Protein AF-A0A355SEQ0-F1 (afdb_monomer_lite)

Structure (mmCIF, N/CA/C/O backbone):
data_AF-A0A355SEQ0-F1
#
_entry.id   AF-A0A355SEQ0-F1
#
loop_
_atom_site.group_PDB
_atom_site.id
_atom_site.type_symbol
_atom_site.label_atom_id
_atom_site.label_alt_id
_atom_site.label_comp_id
_atom_site.label_asym_id
_atom_site.label_entity_id
_atom_site.label_seq_id
_atom_site.pdbx_PDB_ins_code
_atom_site.Cartn_x
_atom_site.Cartn_y
_atom_site.Cartn_z
_atom_site.occupancy
_atom_site.B_iso_or_equiv
_atom_site.auth_seq_id
_atom_site.auth_comp_id
_atom_site.auth_asym_id
_atom_site.auth_atom_id
_atom_site.pdbx_PDB_model_num
ATOM 1 N N . MET A 1 1 ? 11.484 -23.575 -20.834 1.00 76.25 1 MET A N 1
ATOM 2 C CA . MET A 1 1 ? 10.975 -22.195 -20.948 1.00 76.25 1 MET A CA 1
ATOM 3 C C . MET A 1 1 ? 9.501 -22.154 -20.564 1.00 76.25 1 MET A C 1
ATOM 5 O O . MET A 1 1 ? 9.140 -21.434 -19.645 1.00 76.25 1 MET A O 1
ATOM 9 N N . ASP A 1 2 ? 8.694 -23.022 -21.165 1.00 88.75 2 ASP A N 1
ATOM 10 C CA . ASP A 1 2 ? 7.225 -23.033 -21.063 1.00 88.75 2 ASP A CA 1
ATOM 11 C C . ASP A 1 2 ? 6.700 -23.119 -19.624 1.00 88.75 2 ASP A C 1
ATOM 13 O O . ASP A 1 2 ? 5.889 -22.298 -19.210 1.00 88.75 2 ASP A O 1
ATOM 17 N N . LYS A 1 3 ? 7.273 -24.003 -18.796 1.00 95.38 3 LYS A N 1
ATOM 18 C CA . LYS A 1 3 ? 6.911 -24.101 -17.368 1.00 95.38 3 LYS A CA 1
ATOM 19 C C . LYS A 1 3 ? 7.099 -22.791 -16.594 1.00 95.38 3 LYS A C 1
ATOM 21 O O . LYS A 1 3 ? 6.353 -22.512 -15.664 1.00 95.38 3 LYS A O 1
ATOM 26 N N . PHE A 1 4 ? 8.106 -21.987 -16.937 1.00 97.00 4 PHE A N 1
ATOM 27 C CA . PHE A 1 4 ? 8.328 -20.705 -16.264 1.00 97.00 4 PHE A CA 1
ATOM 28 C C . PHE A 1 4 ? 7.287 -19.669 -16.700 1.00 97.00 4 PHE A C 1
ATOM 30 O O . PHE A 1 4 ? 6.755 -18.938 -15.871 1.00 97.00 4 PHE A O 1
ATOM 37 N N . VAL A 1 5 ? 6.940 -19.659 -17.986 1.00 97.62 5 VAL A N 1
ATOM 38 C CA . VAL A 1 5 ? 5.894 -18.797 -18.551 1.00 97.62 5 VAL A CA 1
ATOM 39 C C . VAL A 1 5 ? 4.518 -19.120 -17.952 1.00 97.62 5 VAL A C 1
ATOM 41 O O . VAL A 1 5 ? 3.752 -18.212 -17.624 1.00 97.62 5 VAL A O 1
ATOM 44 N N . GLU A 1 6 ? 4.212 -20.397 -17.720 1.00 97.81 6 GLU A N 1
ATOM 45 C CA . GLU A 1 6 ? 3.008 -20.812 -16.987 1.00 97.81 6 GLU A CA 1
ATOM 46 C C . GLU A 1 6 ? 2.971 -20.219 -15.571 1.00 97.81 6 GLU A C 1
ATOM 48 O O . GLU A 1 6 ? 1.945 -19.675 -15.150 1.00 97.81 6 GLU A O 1
ATOM 53 N N . LEU A 1 7 ? 4.099 -20.256 -14.850 1.00 98.00 7 LEU A N 1
ATOM 54 C CA . LEU A 1 7 ? 4.218 -19.653 -13.519 1.00 98.00 7 LEU A CA 1
ATOM 55 C C . LEU A 1 7 ? 4.051 -18.129 -13.556 1.00 98.00 7 LEU A C 1
ATOM 57 O O . LEU A 1 7 ? 3.374 -17.585 -12.685 1.00 98.00 7 LEU A O 1
ATOM 61 N N . MET A 1 8 ? 4.607 -17.445 -14.564 1.00 97.88 8 MET A N 1
ATOM 62 C CA . MET A 1 8 ? 4.428 -15.998 -14.747 1.00 97.88 8 MET A CA 1
ATOM 63 C C . MET A 1 8 ? 2.947 -15.636 -14.888 1.00 97.88 8 MET A C 1
ATOM 65 O O . MET A 1 8 ? 2.444 -14.790 -14.150 1.00 97.88 8 MET A O 1
ATOM 69 N N . ASN A 1 9 ? 2.228 -16.313 -15.788 1.00 98.25 9 ASN A N 1
ATOM 70 C CA . ASN A 1 9 ? 0.805 -16.059 -16.015 1.00 98.25 9 ASN A CA 1
ATOM 71 C C . ASN A 1 9 ? -0.051 -16.413 -14.795 1.00 98.25 9 ASN A C 1
ATOM 73 O O . ASN A 1 9 ? -0.988 -15.687 -14.462 1.00 98.25 9 ASN A O 1
ATOM 77 N N . LYS A 1 10 ? 0.268 -17.513 -14.100 1.00 98.19 10 LYS A N 1
ATOM 78 C CA . LYS A 1 10 ? -0.406 -17.875 -12.849 1.00 98.19 10 LYS A CA 1
ATOM 79 C C . LYS A 1 10 ? -0.225 -16.777 -11.802 1.00 98.19 10 LYS A C 1
ATOM 81 O O . LYS A 1 10 ? -1.207 -16.324 -11.220 1.00 98.19 10 LYS A O 1
ATOM 86 N N . ARG A 1 11 ? 1.011 -16.312 -11.602 1.00 97.75 11 ARG A N 1
ATOM 87 C CA . ARG A 1 11 ? 1.318 -15.292 -10.598 1.00 97.75 11 ARG A CA 1
ATOM 88 C C . ARG A 1 11 ? 0.710 -13.931 -10.937 1.00 97.75 11 ARG A C 1
ATOM 90 O O . ARG A 1 11 ? 0.243 -13.243 -10.036 1.00 97.75 11 ARG A O 1
ATOM 97 N N . ALA A 1 12 ? 0.660 -13.565 -12.217 1.00 97.88 12 ALA A N 1
ATOM 98 C CA . ALA A 1 12 ? -0.033 -12.363 -12.674 1.00 97.88 12 ALA A CA 1
ATOM 99 C C . ALA A 1 12 ? -1.526 -12.403 -12.307 1.00 97.88 12 ALA A C 1
ATOM 101 O O . ALA A 1 12 ? -2.032 -11.469 -11.687 1.00 97.88 12 ALA A O 1
ATOM 102 N N . LYS A 1 13 ? -2.207 -13.527 -12.572 1.00 97.75 13 LYS A N 1
ATOM 103 C CA . LYS A 1 13 ? -3.615 -13.719 -12.189 1.00 97.75 13 LYS A CA 1
ATOM 104 C C . LYS A 1 13 ? -3.828 -13.644 -10.678 1.00 97.75 13 LYS A C 1
ATOM 106 O O . LYS A 1 13 ? -4.769 -12.992 -10.240 1.00 97.75 13 LYS A O 1
ATOM 111 N N . GLU A 1 14 ? -2.948 -14.255 -9.883 1.00 98.00 14 GLU A N 1
ATOM 112 C CA . GLU A 1 14 ? -2.989 -14.156 -8.413 1.00 98.00 14 GLU A CA 1
ATOM 113 C C . GLU A 1 14 ? -2.848 -12.708 -7.913 1.00 98.00 14 GLU A C 1
ATOM 115 O O . GLU A 1 14 ? -3.453 -12.348 -6.907 1.00 98.00 14 GLU A O 1
ATOM 120 N N . ALA A 1 15 ? -2.086 -11.869 -8.622 1.00 97.06 15 ALA A N 1
ATOM 121 C CA . ALA A 1 15 ? -1.951 -10.441 -8.328 1.00 97.06 15 ALA A CA 1
ATOM 122 C C . ALA A 1 15 ? -3.127 -9.585 -8.853 1.00 97.06 15 ALA A C 1
ATOM 124 O O . ALA A 1 15 ? -3.159 -8.378 -8.610 1.00 97.06 15 ALA A O 1
ATOM 125 N N . GLY A 1 16 ? -4.087 -10.188 -9.567 1.00 97.75 16 GLY A N 1
ATOM 126 C CA . GLY A 1 16 ? -5.235 -9.516 -10.187 1.00 97.75 16 GLY A CA 1
ATOM 127 C C . GLY A 1 16 ? -4.991 -9.002 -11.612 1.00 97.75 16 GLY A C 1
ATOM 128 O O . GLY A 1 16 ? -5.907 -8.449 -12.217 1.00 97.75 16 GLY A O 1
ATOM 129 N N . ALA A 1 17 ? -3.793 -9.207 -12.167 1.00 97.88 17 ALA A N 1
ATOM 130 C CA . ALA A 1 17 ? -3.432 -8.816 -13.528 1.00 97.88 17 ALA A CA 1
ATOM 131 C C . ALA A 1 17 ? -4.024 -9.799 -14.552 1.00 97.88 17 ALA A C 1
ATOM 133 O O . ALA A 1 17 ? -3.374 -10.753 -14.984 1.00 97.88 17 ALA A O 1
ATOM 134 N N . THR A 1 18 ? -5.302 -9.609 -14.876 1.00 97.31 18 THR A N 1
ATOM 135 C CA . THR A 1 18 ? -6.101 -10.532 -15.703 1.00 97.31 18 THR A CA 1
ATOM 136 C C . THR A 1 18 ? -6.223 -10.109 -17.167 1.00 97.31 18 THR A C 1
ATOM 138 O O . THR A 1 18 ? -6.635 -10.921 -17.992 1.00 97.31 18 THR A O 1
ATOM 141 N N . GLY A 1 19 ? -5.831 -8.877 -17.502 1.00 97.75 19 GLY A N 1
ATOM 142 C CA . GLY A 1 19 ? -5.797 -8.339 -18.864 1.00 97.75 19 GLY A CA 1
ATOM 143 C C . GLY A 1 19 ? -4.448 -8.510 -19.568 1.00 97.75 19 GLY A C 1
ATOM 144 O O . GLY A 1 19 ? -4.243 -7.920 -20.624 1.00 97.75 19 GLY A O 1
ATOM 145 N N . SER A 1 20 ? -3.528 -9.287 -18.991 1.00 97.38 20 SER A N 1
ATOM 146 C CA . SER A 1 20 ? -2.160 -9.474 -19.483 1.00 97.38 20 SER A CA 1
ATOM 147 C C . SER A 1 20 ? -1.853 -10.944 -19.769 1.00 97.38 20 SER A C 1
ATOM 149 O O . SER A 1 20 ? -2.356 -11.839 -19.086 1.00 97.38 20 SER A O 1
ATOM 151 N N . HIS A 1 21 ? -0.984 -11.191 -20.747 1.00 97.94 21 HIS A N 1
ATOM 152 C CA . HIS A 1 21 ? -0.479 -12.514 -21.089 1.00 97.94 21 HIS A CA 1
ATOM 153 C C . HIS A 1 21 ? 1.019 -12.458 -21.398 1.00 97.94 21 HIS A C 1
ATOM 155 O O . HIS A 1 21 ? 1.484 -11.621 -22.168 1.00 97.94 21 HIS A O 1
ATOM 161 N N . PHE A 1 22 ? 1.778 -13.365 -20.786 1.00 98.06 22 PHE A N 1
ATOM 162 C CA . PHE A 1 22 ? 3.214 -13.504 -21.004 1.00 98.06 22 PHE A CA 1
ATOM 163 C C . PHE A 1 22 ? 3.488 -14.778 -21.792 1.00 98.06 22 PHE A C 1
ATOM 165 O O . PHE A 1 22 ? 2.974 -15.836 -21.435 1.00 98.06 22 PHE A O 1
ATOM 172 N N . VAL A 1 23 ? 4.358 -14.702 -22.796 1.00 97.69 23 VAL A N 1
ATOM 173 C CA . VAL A 1 23 ? 4.812 -15.885 -23.565 1.00 97.69 23 VAL A CA 1
ATOM 174 C C . VAL A 1 23 ? 6.314 -16.135 -23.456 1.00 97.69 23 VAL A C 1
ATOM 176 O O . VAL A 1 23 ? 6.821 -17.162 -23.893 1.00 97.69 23 VAL A O 1
ATOM 179 N N . ASN A 1 24 ? 7.049 -15.200 -22.851 1.00 96.00 24 ASN A N 1
ATOM 180 C CA . ASN A 1 24 ? 8.491 -15.290 -22.657 1.00 96.00 24 ASN A CA 1
ATOM 181 C C . ASN A 1 24 ? 8.918 -14.512 -21.394 1.00 96.00 24 ASN A C 1
ATOM 183 O O . ASN A 1 24 ? 8.201 -13.604 -20.971 1.00 96.00 24 ASN A O 1
ATOM 187 N N . PRO A 1 25 ? 10.066 -14.844 -20.773 1.00 94.75 25 PRO A N 1
ATOM 188 C CA . PRO A 1 25 ? 10.499 -14.220 -19.519 1.00 94.75 25 PRO A CA 1
ATOM 189 C C . PRO A 1 25 ? 11.247 -12.892 -19.691 1.00 94.75 25 PRO A C 1
ATOM 191 O O . PRO A 1 25 ? 11.461 -12.186 -18.710 1.00 94.75 25 PRO A O 1
ATOM 194 N N . HIS A 1 26 ? 11.693 -12.566 -20.906 1.00 92.38 26 HIS A N 1
ATOM 195 C CA . HIS A 1 26 ? 12.573 -11.421 -21.173 1.00 92.38 26 HIS A CA 1
ATOM 196 C C . HIS A 1 26 ? 11.838 -10.202 -21.752 1.00 92.38 26 HIS A C 1
ATOM 198 O O . HIS A 1 26 ? 12.410 -9.116 -21.792 1.00 92.38 26 HIS A O 1
ATOM 204 N N . GLY A 1 27 ? 10.587 -10.361 -22.195 1.00 91.50 27 GLY A N 1
ATOM 205 C CA . GLY A 1 27 ? 9.764 -9.282 -22.747 1.00 91.50 27 GLY A CA 1
ATOM 206 C C . GLY A 1 27 ? 10.103 -8.900 -24.190 1.00 91.50 27 GLY A C 1
ATOM 207 O O . GLY A 1 27 ? 9.862 -7.760 -24.579 1.00 91.50 27 GLY A O 1
ATOM 208 N N . TYR A 1 28 ? 10.670 -9.819 -24.989 1.00 91.56 28 TYR A N 1
ATOM 209 C CA . TYR A 1 28 ? 10.781 -9.555 -26.434 1.00 91.56 28 TYR A CA 1
ATOM 210 C C . TYR A 1 28 ? 9.395 -9.657 -27.058 1.00 91.56 28 TYR A C 1
ATOM 212 O O . TYR A 1 28 ? 8.545 -10.412 -26.575 1.00 91.56 28 TYR A O 1
ATOM 220 N N . HIS A 1 29 ? 9.204 -8.885 -28.125 1.00 90.12 29 HIS A N 1
ATOM 221 C CA . HIS A 1 29 ? 7.930 -8.768 -28.809 1.00 90.12 29 HIS A CA 1
ATOM 222 C C . HIS A 1 29 ? 7.439 -10.120 -29.336 1.00 90.12 29 HIS A C 1
ATOM 224 O O . HIS A 1 29 ? 8.188 -10.863 -29.967 1.00 90.12 29 HIS A O 1
ATOM 230 N N . ASP A 1 30 ? 6.170 -10.386 -29.069 1.00 93.50 30 ASP A N 1
ATOM 231 C CA . ASP A 1 30 ? 5.362 -11.480 -29.588 1.00 93.50 30 ASP A CA 1
ATOM 232 C C . ASP A 1 30 ? 3.913 -10.979 -29.529 1.00 93.50 30 ASP A C 1
ATOM 234 O O . ASP A 1 30 ? 3.547 -10.294 -28.571 1.00 93.50 30 ASP A O 1
ATOM 238 N N . GLU A 1 31 ? 3.096 -11.270 -30.538 1.00 93.50 31 GLU A N 1
ATOM 239 C CA . GLU A 1 31 ? 1.711 -10.780 -30.610 1.00 93.50 31 GLU A CA 1
ATOM 240 C C . GLU A 1 31 ? 0.847 -11.279 -29.442 1.00 93.50 31 GLU A C 1
ATOM 242 O O . GLU A 1 31 ? -0.086 -10.600 -29.015 1.00 93.50 31 GLU A O 1
ATOM 247 N N . ASN A 1 32 ? 1.193 -12.436 -28.874 1.00 96.12 32 ASN A N 1
ATOM 248 C CA . ASN A 1 32 ? 0.534 -12.998 -27.701 1.00 96.12 32 ASN A CA 1
ATOM 249 C C . ASN A 1 32 ? 1.160 -12.507 -26.382 1.00 96.12 32 ASN A C 1
ATOM 251 O O . ASN A 1 32 ? 0.689 -12.875 -25.309 1.00 96.12 32 ASN A O 1
ATOM 255 N N . HIS A 1 33 ? 2.206 -11.674 -26.425 1.00 96.56 33 HIS A N 1
ATOM 256 C CA . HIS A 1 33 ? 2.802 -11.050 -25.245 1.00 96.56 33 HIS A CA 1
ATOM 257 C C . HIS A 1 33 ? 2.277 -9.626 -25.069 1.00 96.56 33 HIS A C 1
ATOM 259 O O . HIS A 1 33 ? 2.800 -8.675 -25.651 1.00 96.56 33 HIS A O 1
ATOM 265 N N . TYR A 1 34 ? 1.273 -9.457 -24.216 1.00 96.06 34 TYR A N 1
ATOM 266 C CA . TYR A 1 34 ? 0.626 -8.167 -23.998 1.00 96.06 34 TYR A CA 1
ATOM 267 C C . TYR A 1 34 ? 0.362 -7.900 -22.520 1.00 96.06 34 TYR A C 1
ATOM 269 O O . TYR A 1 34 ? 0.190 -8.811 -21.711 1.00 96.06 34 TYR A O 1
ATOM 277 N N . VAL A 1 35 ? 0.326 -6.619 -22.167 1.00 96.69 35 VAL A N 1
ATOM 278 C CA . VAL A 1 35 ? 0.073 -6.141 -20.806 1.00 96.69 35 VAL A CA 1
ATOM 279 C C . VAL A 1 35 ? -0.787 -4.885 -20.840 1.00 96.69 35 VAL A C 1
ATOM 281 O O . VAL A 1 35 ? -0.834 -4.191 -21.856 1.00 96.69 35 VAL A O 1
ATOM 284 N N . THR A 1 36 ? -1.422 -4.551 -19.718 1.00 98.00 36 THR A N 1
ATOM 285 C CA . THR A 1 36 ? -2.076 -3.248 -19.526 1.00 98.00 36 THR A CA 1
ATOM 286 C C . THR A 1 36 ? -1.318 -2.406 -18.493 1.00 98.00 36 THR A C 1
ATOM 288 O O . THR A 1 36 ? -0.679 -2.971 -17.598 1.00 98.00 36 THR A O 1
ATOM 291 N N . PRO A 1 37 ? -1.396 -1.060 -18.546 1.00 97.88 37 PRO A N 1
ATOM 292 C CA . PRO A 1 37 ? -0.791 -0.211 -17.519 1.00 97.88 37 PRO A CA 1
ATOM 293 C C . PRO A 1 37 ? -1.279 -0.544 -16.100 1.00 97.88 37 PRO A C 1
ATOM 295 O O . PRO A 1 37 ? -0.490 -0.579 -15.157 1.00 97.88 37 PRO A O 1
ATOM 298 N N . HIS A 1 38 ? -2.575 -0.837 -15.959 1.00 98.38 38 HIS A N 1
ATOM 299 C CA . HIS A 1 38 ? -3.191 -1.231 -14.694 1.00 98.38 38 HIS A CA 1
ATOM 300 C C . HIS A 1 38 ? -2.592 -2.535 -14.150 1.00 98.38 38 HIS A C 1
ATOM 302 O O . HIS A 1 38 ? -2.181 -2.602 -12.993 1.00 98.38 38 HIS A O 1
ATOM 308 N N . ASP A 1 39 ? -2.473 -3.557 -14.994 1.00 98.56 39 ASP A N 1
ATOM 309 C CA . ASP A 1 39 ? -1.922 -4.851 -14.598 1.00 98.56 39 ASP A CA 1
ATOM 310 C C . ASP A 1 39 ? -0.444 -4.762 -14.217 1.00 98.56 39 ASP A C 1
ATOM 312 O O . ASP A 1 39 ? -0.019 -5.377 -13.237 1.00 98.56 39 ASP A O 1
ATOM 316 N N . LEU A 1 40 ? 0.340 -3.950 -14.932 1.00 98.38 40 LEU A N 1
ATOM 317 C CA . LEU A 1 40 ? 1.724 -3.674 -14.550 1.00 98.38 40 LEU A CA 1
ATOM 318 C C . LEU A 1 40 ? 1.809 -2.992 -13.181 1.00 98.38 40 LEU A C 1
ATOM 320 O O . LEU A 1 40 ? 2.697 -3.332 -12.399 1.00 98.38 40 LEU A O 1
ATOM 324 N N . ALA A 1 41 ? 0.883 -2.085 -12.855 1.00 98.56 41 ALA A N 1
ATOM 325 C CA . ALA A 1 41 ? 0.823 -1.469 -11.532 1.00 98.56 41 ALA A CA 1
ATOM 326 C C . ALA A 1 41 ? 0.494 -2.503 -10.440 1.00 98.56 41 ALA A C 1
ATOM 328 O O . ALA A 1 41 ? 1.116 -2.486 -9.377 1.00 98.56 41 ALA A O 1
ATOM 329 N N . LEU A 1 42 ? -0.421 -3.444 -10.705 1.00 98.50 42 LEU A N 1
ATOM 330 C CA . LEU A 1 42 ? -0.740 -4.542 -9.785 1.00 98.50 42 LEU A CA 1
ATOM 331 C C . LEU A 1 42 ? 0.457 -5.472 -9.554 1.00 98.50 42 LEU A C 1
ATOM 333 O O . LEU A 1 42 ? 0.792 -5.774 -8.406 1.00 98.50 42 LEU A O 1
ATOM 337 N N . ILE A 1 43 ? 1.126 -5.887 -10.632 1.00 98.50 43 ILE A N 1
ATOM 338 C CA . ILE A 1 43 ? 2.320 -6.739 -10.577 1.00 98.50 43 ILE A CA 1
ATOM 339 C C . ILE A 1 43 ? 3.438 -6.031 -9.812 1.00 98.50 43 ILE A C 1
ATOM 341 O O . ILE A 1 43 ? 4.050 -6.624 -8.924 1.00 98.50 43 ILE A O 1
ATOM 345 N N . ALA A 1 44 ? 3.683 -4.755 -10.113 1.00 98.50 44 ALA A N 1
ATOM 346 C CA . ALA A 1 44 ? 4.676 -3.950 -9.419 1.00 98.50 44 ALA A CA 1
ATOM 347 C C . ALA A 1 44 ? 4.349 -3.806 -7.930 1.00 98.50 44 ALA A C 1
ATOM 349 O O . ALA A 1 44 ? 5.228 -4.002 -7.095 1.00 98.50 44 ALA A O 1
ATOM 350 N N . ARG A 1 45 ? 3.086 -3.540 -7.578 1.00 97.88 45 ARG A N 1
ATOM 351 C CA . ARG A 1 45 ? 2.637 -3.446 -6.183 1.00 97.88 45 ARG A CA 1
ATOM 352 C C . ARG A 1 45 ? 2.875 -4.747 -5.424 1.00 97.88 45 ARG A C 1
ATOM 354 O O . ARG A 1 45 ? 3.307 -4.707 -4.276 1.00 97.88 45 ARG A O 1
ATOM 361 N N . GLU A 1 46 ? 2.619 -5.891 -6.054 1.00 98.06 46 GLU A N 1
ATOM 362 C CA . GLU A 1 46 ? 2.887 -7.198 -5.452 1.00 98.06 46 GLU A CA 1
ATOM 363 C C . GLU A 1 46 ? 4.393 -7.459 -5.303 1.00 98.06 46 GLU A C 1
ATOM 365 O O . GLU A 1 46 ? 4.843 -7.867 -4.234 1.00 98.06 46 GLU A O 1
ATOM 370 N N . ALA A 1 47 ? 5.192 -7.167 -6.334 1.00 98.00 47 ALA A N 1
ATOM 371 C CA . ALA A 1 47 ? 6.645 -7.338 -6.301 1.00 98.00 47 ALA A CA 1
ATOM 372 C C . ALA A 1 47 ? 7.313 -6.443 -5.243 1.00 98.00 47 ALA A C 1
ATOM 374 O O . ALA A 1 47 ? 8.210 -6.886 -4.526 1.00 98.00 47 ALA A O 1
ATOM 375 N N . MET A 1 48 ? 6.826 -5.212 -5.075 1.00 98.12 48 MET A N 1
ATOM 376 C CA . MET A 1 48 ? 7.309 -4.263 -4.071 1.00 98.12 48 MET A CA 1
ATOM 377 C C . MET A 1 48 ? 6.969 -4.676 -2.631 1.00 98.12 48 MET A C 1
ATOM 379 O O . MET A 1 48 ? 7.434 -4.032 -1.699 1.00 98.12 48 MET A O 1
ATOM 383 N N . LYS A 1 49 ? 6.224 -5.758 -2.379 1.00 97.12 49 LYS A N 1
ATOM 384 C CA . LYS A 1 49 ? 6.134 -6.333 -1.021 1.00 97.12 49 LYS A CA 1
ATOM 385 C C . LYS A 1 49 ? 7.415 -7.065 -0.608 1.00 97.12 49 LYS A C 1
ATOM 387 O O . LYS A 1 49 ? 7.614 -7.329 0.572 1.00 97.12 49 LYS A O 1
ATOM 392 N N . ASN A 1 50 ? 8.280 -7.406 -1.563 1.00 98.12 50 ASN A N 1
ATOM 393 C CA . ASN A 1 50 ? 9.526 -8.117 -1.315 1.00 98.12 50 ASN A CA 1
ATOM 394 C C . ASN A 1 50 ? 10.695 -7.131 -1.118 1.00 98.12 50 ASN A C 1
ATOM 396 O O . ASN A 1 50 ? 11.059 -6.389 -2.031 1.00 98.12 50 ASN A O 1
ATOM 400 N N . GLU A 1 51 ? 11.316 -7.145 0.064 1.00 97.69 51 GLU A N 1
ATOM 401 C CA . GLU A 1 51 ? 12.424 -6.237 0.408 1.00 97.69 51 GLU A CA 1
ATOM 402 C C . GLU A 1 51 ? 13.664 -6.425 -0.477 1.00 97.69 51 GLU A C 1
ATOM 404 O O . GLU A 1 51 ? 14.325 -5.453 -0.847 1.00 97.69 51 GLU A O 1
ATOM 409 N N . TYR A 1 52 ? 13.967 -7.667 -0.865 1.00 98.25 52 TYR A N 1
ATOM 410 C CA . TYR A 1 52 ? 15.072 -7.946 -1.778 1.00 98.25 52 TYR A CA 1
ATOM 411 C C . TYR A 1 52 ? 14.803 -7.348 -3.161 1.00 98.25 52 TYR A C 1
ATOM 413 O O . TYR A 1 52 ? 15.682 -6.697 -3.724 1.00 98.25 52 TYR A O 1
ATOM 421 N N . PHE A 1 53 ? 13.579 -7.487 -3.680 1.00 98.44 53 PHE A N 1
ATOM 422 C CA . PHE A 1 53 ? 13.186 -6.854 -4.939 1.00 98.44 53 PHE A CA 1
ATOM 423 C C . PHE A 1 53 ? 13.343 -5.332 -4.869 1.00 98.44 53 PHE A C 1
ATOM 425 O O . PHE A 1 53 ? 13.982 -4.763 -5.753 1.00 98.44 53 PHE A O 1
ATOM 432 N N . ARG A 1 54 ? 12.861 -4.685 -3.792 1.00 98.44 54 ARG A N 1
ATOM 433 C CA . ARG A 1 54 ? 13.042 -3.237 -3.568 1.00 98.44 54 ARG A CA 1
ATOM 434 C C . ARG A 1 54 ? 14.513 -2.831 -3.653 1.00 98.44 54 ARG A C 1
ATOM 436 O O . ARG A 1 54 ? 14.846 -1.907 -4.388 1.00 98.44 54 ARG A O 1
ATOM 443 N N . LYS A 1 55 ? 15.394 -3.560 -2.959 1.00 98.06 55 LYS A N 1
ATOM 444 C CA . LYS A 1 55 ? 16.843 -3.313 -2.980 1.00 98.06 55 LYS A CA 1
ATOM 445 C C . LYS A 1 55 ? 17.428 -3.432 -4.389 1.00 98.06 55 LYS A C 1
ATOM 447 O O . LYS A 1 55 ? 18.242 -2.602 -4.790 1.00 98.06 55 LYS A O 1
ATOM 452 N N . VAL A 1 56 ? 17.042 -4.466 -5.137 1.00 97.88 56 VAL A N 1
ATOM 453 C CA . VAL A 1 56 ? 17.546 -4.697 -6.498 1.00 97.88 56 VAL A CA 1
ATOM 454 C C . VAL A 1 56 ? 17.133 -3.555 -7.424 1.00 97.88 56 VAL A C 1
ATOM 456 O O . VAL A 1 56 ? 17.987 -2.970 -8.086 1.00 97.88 56 VAL A O 1
ATOM 459 N N . VAL A 1 57 ? 15.851 -3.184 -7.445 1.00 98.06 57 VAL A N 1
ATOM 460 C CA . VAL A 1 57 ? 15.349 -2.176 -8.396 1.00 98.06 57 VAL A CA 1
ATOM 461 C C . VAL A 1 57 ? 15.793 -0.751 -8.066 1.00 98.06 57 VAL A C 1
ATOM 463 O O . VAL A 1 57 ? 15.863 0.080 -8.972 1.00 98.06 57 VAL A O 1
ATOM 466 N N . SER A 1 58 ? 16.160 -0.481 -6.809 1.00 97.31 58 SER A N 1
ATOM 467 C CA . SER A 1 58 ? 16.736 0.796 -6.374 1.00 97.31 58 SER A CA 1
ATOM 468 C C . SER A 1 58 ? 18.260 0.877 -6.540 1.00 97.31 58 SER A C 1
ATOM 470 O O . SER A 1 58 ? 18.862 1.898 -6.208 1.00 97.31 58 SER A O 1
ATOM 472 N N . THR A 1 59 ? 18.924 -0.189 -6.996 1.00 97.00 59 THR A N 1
ATOM 473 C CA . THR A 1 59 ? 20.383 -0.198 -7.169 1.00 97.00 59 THR A CA 1
ATOM 474 C C . THR A 1 59 ? 20.763 0.565 -8.440 1.00 97.00 59 THR A C 1
ATOM 476 O O . THR A 1 59 ? 20.390 0.163 -9.540 1.00 97.00 59 THR A O 1
ATOM 479 N N . CYS A 1 60 ? 21.514 1.666 -8.306 1.00 95.88 60 CYS A N 1
ATOM 480 C CA . CYS A 1 60 ? 21.910 2.515 -9.441 1.00 95.88 60 CYS A CA 1
ATOM 481 C C . CYS A 1 60 ? 23.004 1.887 -10.319 1.00 95.88 60 CYS A C 1
ATOM 483 O O . CYS A 1 60 ? 23.031 2.114 -11.527 1.00 95.88 60 CYS A O 1
ATOM 485 N N . LYS A 1 61 ? 23.929 1.135 -9.712 1.00 94.56 61 LYS A N 1
ATOM 486 C CA . LYS A 1 61 ? 25.043 0.478 -10.403 1.00 94.56 61 LYS A CA 1
ATOM 487 C C . LYS A 1 61 ? 25.449 -0.815 -9.706 1.00 94.56 61 LYS A C 1
ATOM 489 O O . LYS A 1 61 ? 25.350 -0.902 -8.483 1.00 94.56 61 LYS A O 1
ATOM 494 N N . TYR A 1 62 ? 25.942 -1.779 -10.473 1.00 93.88 62 TYR A N 1
ATOM 495 C CA . TYR A 1 62 ? 26.462 -3.043 -9.967 1.00 93.88 62 TYR A CA 1
ATOM 496 C C . TYR A 1 62 ? 27.782 -3.378 -10.659 1.00 93.88 62 TYR A C 1
ATOM 498 O O . TYR A 1 62 ? 27.830 -3.497 -11.882 1.00 93.88 62 TYR A O 1
ATOM 506 N N . ASN A 1 63 ? 28.846 -3.505 -9.870 1.00 92.81 63 ASN A N 1
ATOM 507 C CA . ASN A 1 63 ? 30.178 -3.828 -10.365 1.00 92.81 63 ASN A CA 1
ATOM 508 C C . ASN A 1 63 ? 30.409 -5.332 -10.220 1.00 92.81 63 ASN A C 1
ATOM 510 O O . ASN A 1 63 ? 30.195 -5.890 -9.143 1.00 92.81 63 ASN A O 1
ATOM 514 N N . VAL A 1 64 ? 30.859 -5.961 -11.296 1.00 88.56 64 VAL A N 1
ATOM 515 C CA . VAL A 1 64 ? 31.324 -7.343 -11.337 1.00 88.56 64 VAL A CA 1
ATOM 516 C C . VAL A 1 64 ? 32.812 -7.287 -11.623 1.00 88.56 64 VAL A C 1
ATOM 518 O O . VAL A 1 64 ? 33.218 -6.800 -12.673 1.00 88.56 64 VAL A O 1
ATOM 521 N N . GLU A 1 65 ? 33.617 -7.744 -10.675 1.00 88.12 65 GLU A N 1
ATOM 522 C CA . GLU A 1 65 ? 35.065 -7.824 -10.846 1.00 88.12 65 GLU A CA 1
ATOM 523 C C . GLU A 1 65 ? 35.441 -9.185 -11.426 1.00 88.12 65 GLU A C 1
ATOM 525 O O . GLU A 1 65 ? 34.878 -10.218 -11.048 1.00 88.12 65 GLU A O 1
ATOM 530 N N . GLY A 1 66 ? 36.403 -9.180 -12.342 1.00 83.81 66 GLY A N 1
ATOM 531 C CA . GLY A 1 66 ? 36.990 -10.404 -12.873 1.00 83.81 66 GLY A CA 1
ATOM 532 C C . GLY A 1 66 ? 36.062 -11.280 -13.732 1.00 83.81 66 GLY A C 1
ATOM 533 O O . GLY A 1 66 ? 36.231 -12.502 -13.776 1.00 83.81 66 GLY A O 1
ATOM 534 N N . GLU A 1 67 ? 35.093 -10.690 -14.437 1.00 82.75 67 GLU A N 1
ATOM 535 C CA . GLU A 1 67 ? 34.220 -11.416 -15.361 1.00 82.75 67 GLU A CA 1
ATOM 536 C C . GLU A 1 67 ? 35.027 -11.967 -16.545 1.00 82.75 67 GLU A C 1
ATOM 538 O O . GLU A 1 67 ? 35.698 -11.237 -17.278 1.00 82.75 67 GLU A O 1
ATOM 543 N N . ASN A 1 68 ? 34.971 -13.283 -16.745 1.00 85.38 68 ASN A N 1
ATOM 544 C CA . ASN A 1 68 ? 35.651 -13.931 -17.857 1.00 85.38 68 ASN A CA 1
ATOM 545 C C . ASN A 1 68 ? 34.884 -13.689 -19.158 1.00 85.38 68 ASN A C 1
ATOM 547 O O . ASN A 1 68 ? 33.797 -14.226 -19.362 1.00 85.38 68 ASN A O 1
ATOM 551 N N . VAL A 1 69 ? 35.490 -12.950 -20.082 1.00 79.00 69 VAL A N 1
ATOM 552 C CA . VAL A 1 69 ? 35.030 -12.883 -21.468 1.00 79.00 69 VAL A CA 1
ATOM 553 C C . VAL A 1 69 ? 35.414 -14.191 -22.143 1.00 79.00 69 VAL A C 1
ATOM 555 O O . VAL A 1 69 ? 36.598 -14.474 -22.336 1.00 79.00 69 VAL A O 1
ATOM 558 N N . VAL A 1 70 ? 34.408 -14.995 -22.473 1.00 82.19 70 VAL A N 1
ATOM 559 C CA . VAL A 1 70 ? 34.577 -16.290 -23.133 1.00 82.19 70 VAL A CA 1
ATOM 560 C C . VAL A 1 70 ? 34.239 -16.151 -24.613 1.00 82.19 70 VAL A C 1
ATOM 562 O O . VAL A 1 70 ? 33.151 -15.697 -24.955 1.00 82.19 70 VAL A O 1
ATOM 565 N N . ASP A 1 71 ? 35.155 -16.585 -25.476 1.00 80.38 71 ASP A N 1
ATOM 566 C CA . ASP A 1 71 ? 34.915 -16.753 -26.912 1.00 80.38 71 ASP A CA 1
ATOM 567 C C . ASP A 1 71 ? 35.270 -18.189 -27.307 1.00 80.38 71 ASP A C 1
ATOM 569 O O . ASP A 1 71 ? 36.292 -18.724 -26.868 1.00 80.38 71 ASP A O 1
ATOM 573 N N . ASN A 1 72 ? 34.386 -18.841 -28.066 1.00 81.12 72 ASN A N 1
ATOM 574 C CA . ASN A 1 72 ? 34.480 -20.258 -28.443 1.00 81.12 72 ASN A CA 1
ATOM 575 C C . ASN A 1 72 ? 34.800 -21.214 -27.271 1.00 81.12 72 ASN A C 1
ATOM 577 O O . ASN A 1 72 ? 35.524 -22.197 -27.427 1.00 81.12 72 ASN A O 1
ATOM 581 N N . GLY A 1 73 ? 34.271 -20.930 -26.076 1.00 82.25 73 GLY A N 1
ATOM 582 C CA . GLY A 1 73 ? 34.467 -21.762 -24.883 1.00 82.25 73 GLY A CA 1
ATOM 583 C C . GLY A 1 73 ? 35.816 -21.585 -24.172 1.00 82.25 73 GLY A C 1
ATOM 584 O O . GLY A 1 73 ? 36.068 -22.287 -23.195 1.00 82.25 73 GLY A O 1
ATOM 585 N N . GLN A 1 74 ? 36.666 -20.651 -24.609 1.00 78.94 74 GLN A N 1
ATOM 586 C CA . GLN A 1 74 ? 37.920 -20.307 -23.932 1.00 78.94 74 GLN A CA 1
ATOM 587 C C . GLN A 1 74 ? 37.841 -18.922 -23.288 1.00 78.94 74 GLN A C 1
ATOM 589 O O . GLN A 1 74 ? 37.362 -17.967 -23.902 1.00 78.94 74 GLN A O 1
ATOM 594 N N . VAL A 1 75 ? 38.335 -18.811 -22.050 1.00 81.56 75 VAL A N 1
ATOM 595 C CA . VAL A 1 75 ? 38.483 -17.524 -21.358 1.00 81.56 75 VAL A CA 1
ATOM 596 C C . VAL A 1 75 ? 39.558 -16.714 -22.075 1.00 81.56 75 VAL A C 1
ATOM 598 O O . VAL A 1 75 ? 40.730 -17.075 -22.049 1.00 81.56 75 VAL A O 1
ATOM 601 N N . GLN A 1 76 ? 39.150 -15.618 -22.706 1.00 83.56 76 GLN A N 1
ATOM 602 C CA . GLN A 1 76 ? 40.040 -14.729 -23.450 1.00 83.56 76 GLN A CA 1
ATOM 603 C C . GLN A 1 76 ? 40.686 -13.692 -22.532 1.00 83.56 76 GLN A C 1
ATOM 605 O O . GLN A 1 76 ? 41.867 -13.380 -22.653 1.00 83.56 76 GLN A O 1
ATOM 610 N N . LYS A 1 77 ? 39.895 -13.132 -21.613 1.00 84.19 77 LYS A N 1
ATOM 611 C CA . LYS A 1 77 ? 40.337 -12.128 -20.643 1.00 84.19 77 LYS A CA 1
ATOM 612 C C . LYS A 1 77 ? 39.367 -12.047 -19.475 1.00 84.19 77 LYS A C 1
ATOM 614 O O . LYS A 1 77 ? 38.177 -12.289 -19.647 1.00 84.19 77 LYS A O 1
ATOM 619 N N . SER A 1 78 ? 39.885 -11.650 -18.323 1.00 83.88 78 SER A N 1
ATOM 620 C CA . SER A 1 78 ? 39.087 -11.261 -17.165 1.00 83.88 78 SER A CA 1
ATOM 621 C C . SER A 1 78 ? 38.942 -9.738 -17.182 1.00 83.88 78 SER A C 1
ATOM 623 O O . SER A 1 78 ? 39.941 -9.034 -17.348 1.00 83.88 78 SER A O 1
ATOM 625 N N . VAL A 1 79 ? 37.712 -9.229 -17.127 1.00 85.06 79 VAL A N 1
ATOM 626 C CA . VAL A 1 79 ? 37.414 -7.790 -17.152 1.00 85.06 79 VAL A CA 1
ATOM 627 C C . VAL A 1 79 ? 36.479 -7.417 -16.018 1.00 85.06 79 VAL A C 1
ATOM 629 O O . VAL A 1 79 ? 35.580 -8.174 -15.665 1.00 85.06 79 VAL A O 1
ATOM 632 N N . ASP A 1 80 ? 36.654 -6.210 -15.499 1.00 88.19 80 ASP A N 1
ATOM 633 C CA . ASP A 1 80 ? 35.667 -5.622 -14.607 1.00 88.19 80 ASP A CA 1
ATOM 634 C C . ASP A 1 80 ? 34.526 -5.042 -15.448 1.00 88.19 80 ASP A C 1
ATOM 636 O O . ASP A 1 80 ? 34.750 -4.282 -16.397 1.00 88.19 80 ASP A O 1
ATOM 640 N N . HIS A 1 81 ? 33.293 -5.400 -15.106 1.00 87.81 81 HIS A N 1
ATOM 641 C CA . HIS A 1 81 ? 32.088 -4.927 -15.769 1.00 87.81 81 HIS A CA 1
ATOM 642 C C . HIS A 1 81 ? 31.234 -4.115 -14.798 1.00 87.81 81 HIS A C 1
ATOM 644 O O . HIS A 1 81 ? 30.961 -4.535 -13.677 1.00 87.81 81 HIS A O 1
ATOM 650 N N . THR A 1 82 ? 30.770 -2.941 -15.225 1.00 91.44 82 THR A N 1
ATOM 651 C CA . THR A 1 82 ? 29.835 -2.120 -14.444 1.00 91.44 82 THR A CA 1
ATOM 652 C C . THR A 1 82 ? 28.493 -2.044 -15.153 1.00 91.44 82 THR A C 1
ATOM 654 O O . THR A 1 82 ? 28.370 -1.421 -16.205 1.00 91.44 82 THR A O 1
ATOM 657 N N . TRP A 1 83 ? 27.469 -2.628 -14.539 1.00 9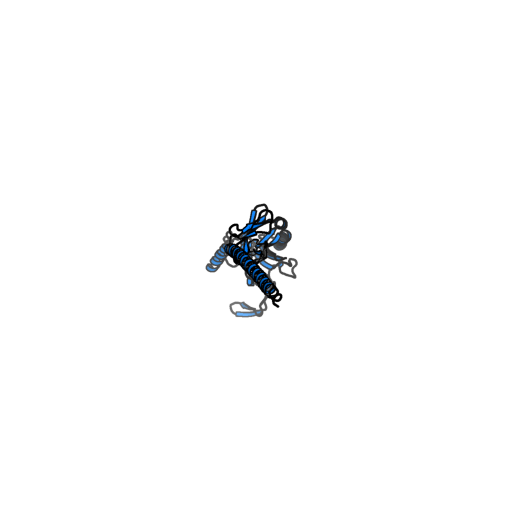1.94 83 TRP A N 1
ATOM 658 C CA . TRP A 1 83 ? 26.084 -2.508 -14.972 1.00 91.94 83 TRP A CA 1
ATOM 659 C C . TRP A 1 83 ? 25.484 -1.228 -14.406 1.00 91.94 83 TRP A C 1
ATOM 661 O O . TRP A 1 83 ? 25.493 -1.019 -13.192 1.00 91.94 83 TRP A O 1
ATOM 671 N N . ILE A 1 84 ? 24.938 -0.380 -15.273 1.00 93.94 84 ILE A N 1
ATOM 672 C CA . ILE A 1 84 ? 24.249 0.853 -14.882 1.00 93.94 84 ILE A CA 1
ATOM 673 C C . ILE A 1 84 ? 22.747 0.636 -15.032 1.00 93.94 84 ILE A C 1
ATOM 675 O O . ILE A 1 84 ? 22.272 0.129 -16.051 1.00 93.94 84 ILE A O 1
ATOM 679 N N . ASN A 1 85 ? 21.988 1.022 -14.012 1.00 96.50 85 ASN A N 1
ATOM 680 C CA . ASN A 1 85 ? 20.539 0.967 -14.071 1.00 96.50 85 ASN A CA 1
ATOM 681 C C . ASN A 1 85 ? 20.023 2.000 -15.080 1.00 96.50 85 ASN A C 1
ATOM 683 O O . ASN A 1 85 ? 20.333 3.183 -14.990 1.00 96.50 85 ASN A O 1
ATOM 687 N N . SER A 1 86 ? 19.211 1.549 -16.033 1.00 96.44 86 SER A N 1
ATOM 688 C CA . SER A 1 86 ? 18.643 2.408 -17.080 1.00 96.44 86 SER A CA 1
ATOM 689 C C . SER A 1 86 ? 17.498 3.303 -16.596 1.00 96.44 86 SER A C 1
ATOM 691 O O . SER A 1 86 ? 16.999 4.131 -17.359 1.00 96.44 86 SER A O 1
ATOM 693 N N . ASN A 1 87 ? 17.036 3.129 -15.355 1.00 97.88 87 ASN A N 1
ATOM 694 C CA . ASN A 1 87 ? 16.052 4.010 -14.750 1.00 97.88 87 ASN A CA 1
ATOM 695 C C . ASN A 1 87 ? 16.694 5.332 -14.310 1.00 97.88 87 ASN A C 1
ATOM 697 O O . ASN A 1 87 ? 17.257 5.433 -13.222 1.00 97.88 87 ASN A O 1
ATOM 701 N N . GLU A 1 88 ? 16.557 6.367 -15.135 1.00 97.69 88 GLU A N 1
ATOM 702 C CA . 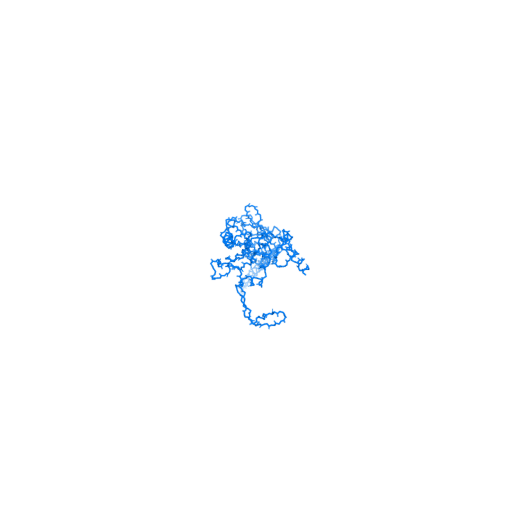GLU A 1 88 ? 17.161 7.674 -14.857 1.00 97.69 88 GLU A CA 1
ATOM 703 C C . GLU A 1 88 ? 16.553 8.383 -13.639 1.00 97.69 88 GLU A C 1
ATOM 705 O O . GLU A 1 88 ? 17.202 9.245 -13.052 1.00 97.69 88 GLU A O 1
ATOM 710 N N . LEU A 1 89 ? 15.344 8.004 -13.203 1.00 98.56 89 LEU A N 1
ATOM 711 C CA . LEU A 1 89 ? 14.718 8.624 -12.031 1.00 98.56 89 LEU A CA 1
ATOM 712 C C . LEU A 1 89 ? 15.498 8.348 -10.737 1.00 98.56 89 LEU A C 1
ATOM 714 O O . LEU A 1 89 ? 15.476 9.180 -9.838 1.00 98.56 89 LEU A O 1
ATOM 718 N N . ILE A 1 90 ? 16.212 7.219 -10.639 1.00 98.12 90 ILE A N 1
ATOM 719 C CA . ILE A 1 90 ? 17.014 6.873 -9.448 1.00 98.12 90 ILE A CA 1
ATOM 720 C C . ILE A 1 90 ? 18.485 7.298 -9.571 1.00 98.12 90 ILE A C 1
ATOM 722 O O . ILE A 1 90 ? 19.268 7.134 -8.634 1.00 98.12 90 ILE A O 1
ATOM 726 N N . ASN A 1 91 ? 18.897 7.811 -10.730 1.00 96.06 91 ASN A N 1
ATOM 727 C CA . ASN A 1 91 ? 20.277 8.197 -10.988 1.00 96.06 91 ASN A CA 1
ATOM 728 C C . ASN A 1 91 ? 20.561 9.582 -10.394 1.00 96.06 91 ASN A C 1
ATOM 730 O O . ASN A 1 91 ? 20.277 10.588 -11.030 1.00 96.06 91 ASN A O 1
ATOM 734 N N . LYS A 1 92 ? 21.168 9.646 -9.201 1.00 94.25 92 LYS A N 1
ATOM 735 C CA . LYS A 1 92 ? 21.434 10.903 -8.462 1.00 94.25 92 LYS A CA 1
ATOM 736 C C . LYS A 1 92 ? 22.243 11.956 -9.225 1.00 94.25 92 LYS A C 1
ATOM 738 O O . LYS A 1 92 ? 22.190 13.130 -8.875 1.00 94.25 92 LYS A O 1
ATOM 743 N N . SER A 1 93 ? 23.015 11.546 -10.228 1.00 94.31 93 SER A N 1
ATOM 744 C CA . SER A 1 93 ? 23.811 12.449 -11.069 1.00 94.31 93 SER A CA 1
ATOM 745 C C . SER A 1 93 ? 23.135 12.766 -12.408 1.00 94.31 93 SER A C 1
ATOM 747 O O . SER A 1 93 ? 23.674 13.538 -13.198 1.00 94.31 93 SER A O 1
ATOM 749 N N . GLY A 1 94 ? 21.983 12.154 -12.688 1.00 94.25 94 GLY A N 1
ATOM 750 C CA . GLY A 1 94 ? 21.239 12.309 -13.929 1.00 94.25 94 GLY A CA 1
ATOM 751 C C . GLY A 1 94 ? 20.314 13.524 -13.911 1.00 94.25 94 GLY A C 1
ATOM 752 O O . GLY A 1 94 ? 19.742 13.887 -12.887 1.00 94.25 94 GLY A O 1
ATOM 753 N N . LYS A 1 95 ? 20.100 14.123 -15.087 1.00 95.94 95 LYS A N 1
ATOM 754 C CA . LYS A 1 95 ? 19.168 15.252 -15.282 1.00 95.94 95 LYS A CA 1
ATOM 755 C C . LYS A 1 95 ? 17.713 14.922 -14.918 1.00 95.94 95 LYS A C 1
ATOM 757 O O . LYS A 1 95 ? 16.914 15.818 -14.668 1.00 95.94 95 LYS A O 1
ATOM 762 N N . ASP A 1 96 ? 17.364 13.638 -14.954 1.00 97.69 96 ASP A N 1
ATOM 763 C CA . ASP A 1 96 ? 16.009 13.150 -14.723 1.00 97.69 96 ASP A CA 1
ATOM 764 C C . ASP A 1 96 ? 15.778 12.641 -13.305 1.00 97.69 96 ASP A C 1
ATOM 766 O O . ASP A 1 96 ? 14.641 12.269 -13.004 1.00 97.69 96 ASP A O 1
ATOM 770 N N . TYR A 1 97 ? 16.807 12.705 -12.451 1.00 98.19 97 TYR A N 1
ATOM 771 C CA . TYR A 1 97 ? 16.745 12.304 -11.055 1.00 98.19 97 TYR A CA 1
ATOM 772 C C . TYR A 1 97 ? 15.494 12.838 -10.363 1.00 98.19 97 TYR A C 1
ATOM 774 O O . TYR A 1 97 ? 15.113 14.003 -10.515 1.00 98.19 97 TYR A O 1
ATOM 782 N N . TYR A 1 98 ? 14.874 11.971 -9.577 1.00 98.50 98 TYR A N 1
ATOM 783 C CA . TYR A 1 98 ? 13.749 12.303 -8.733 1.00 98.50 98 TYR A CA 1
ATOM 784 C C . TYR A 1 98 ? 14.032 11.779 -7.332 1.00 98.50 98 TYR A C 1
ATOM 786 O O . TYR A 1 98 ? 14.174 10.576 -7.134 1.00 98.50 98 TYR A O 1
ATOM 794 N N . GLU A 1 99 ? 14.130 12.684 -6.359 1.00 97.94 99 GLU A N 1
ATOM 795 C CA . GLU A 1 99 ? 14.619 12.357 -5.014 1.00 97.94 99 GLU A CA 1
ATOM 796 C C . GLU A 1 99 ? 13.788 11.296 -4.285 1.00 97.94 99 GLU A C 1
ATOM 798 O O . GLU A 1 99 ? 14.326 10.550 -3.469 1.00 97.94 99 GLU A O 1
ATOM 803 N N . TYR A 1 100 ? 12.501 11.196 -4.623 1.00 98.38 100 TYR A N 1
ATOM 804 C CA . TYR A 1 100 ? 11.578 10.229 -4.037 1.00 98.38 100 TYR A CA 1
ATOM 805 C C . TYR A 1 100 ? 11.544 8.896 -4.794 1.00 98.38 100 TYR A C 1
ATOM 807 O O . TYR A 1 100 ? 10.916 7.955 -4.312 1.00 98.38 100 TYR A O 1
ATOM 815 N N . ALA A 1 101 ? 12.175 8.783 -5.970 1.00 98.50 101 ALA A N 1
ATOM 816 C CA . ALA A 1 101 ? 12.131 7.566 -6.778 1.00 98.50 101 ALA A CA 1
ATOM 817 C C . ALA A 1 101 ? 12.851 6.391 -6.103 1.00 98.50 101 ALA A C 1
ATOM 819 O O . ALA A 1 101 ? 13.966 6.510 -5.601 1.00 98.50 101 ALA A O 1
ATOM 820 N N . THR A 1 102 ? 12.231 5.216 -6.175 1.00 98.44 102 THR A N 1
ATOM 821 C CA . THR A 1 102 ? 12.726 3.969 -5.572 1.00 98.44 102 THR A CA 1
ATOM 822 C C . THR A 1 102 ? 12.849 2.812 -6.569 1.00 98.44 102 THR A C 1
ATOM 824 O O . THR A 1 102 ? 13.276 1.727 -6.188 1.00 98.44 102 THR A O 1
ATOM 827 N N . GLY A 1 103 ? 12.497 3.014 -7.843 1.00 97.62 103 GLY A N 1
ATOM 828 C CA . GLY A 1 103 ? 12.431 1.953 -8.853 1.00 97.62 103 GLY A CA 1
ATOM 829 C C . GLY A 1 103 ? 11.569 2.350 -10.061 1.00 97.62 103 GLY A C 1
ATOM 830 O O . GLY A 1 103 ? 11.287 3.531 -10.259 1.00 97.62 103 GLY A O 1
ATOM 831 N N . ILE A 1 104 ? 11.136 1.432 -10.934 1.00 98.19 104 ILE A N 1
ATOM 832 C CA . ILE A 1 104 ? 11.308 -0.030 -10.891 1.00 98.19 104 ILE A CA 1
ATOM 833 C C . ILE A 1 104 ? 11.980 -0.531 -12.172 1.00 98.19 104 ILE A C 1
ATOM 835 O O . ILE A 1 104 ? 13.075 -1.085 -12.115 1.00 98.19 104 ILE A O 1
ATOM 839 N N . LYS A 1 105 ? 11.341 -0.365 -13.337 1.00 98.00 105 LYS A N 1
ATOM 840 C CA . LYS A 1 105 ? 11.811 -0.995 -14.577 1.00 98.00 105 LYS A CA 1
ATOM 841 C C . LYS A 1 105 ? 11.462 -0.182 -15.816 1.00 98.00 105 LYS A C 1
ATOM 843 O O . LYS A 1 105 ? 10.346 0.296 -15.977 1.00 98.00 105 LYS A O 1
ATOM 848 N N . THR A 1 106 ? 12.431 -0.087 -16.715 1.00 97.81 106 THR A N 1
ATOM 849 C CA . THR A 1 106 ? 12.316 0.493 -18.059 1.00 97.81 106 THR A CA 1
ATOM 850 C C . THR A 1 106 ? 11.948 -0.561 -19.100 1.00 97.81 106 THR A C 1
ATOM 852 O O . THR A 1 106 ? 12.241 -1.744 -18.919 1.00 97.81 106 THR A O 1
ATOM 855 N N . GLY A 1 107 ? 11.361 -0.158 -20.221 1.00 96.06 107 GLY A N 1
ATOM 856 C CA . GLY A 1 107 ? 11.086 -1.050 -21.346 1.00 96.06 107 GLY A CA 1
ATOM 857 C C . GLY A 1 107 ? 11.163 -0.316 -22.676 1.00 96.06 107 GLY A C 1
ATOM 858 O O . GLY A 1 107 ? 10.822 0.862 -22.751 1.00 96.06 107 GLY A O 1
ATOM 859 N N . TYR A 1 108 ? 11.626 -1.015 -23.710 1.00 96.00 108 TYR A N 1
ATOM 860 C CA . TYR A 1 108 ? 11.627 -0.520 -25.080 1.00 96.00 108 TYR A CA 1
ATOM 861 C C . TYR A 1 108 ? 11.602 -1.680 -26.067 1.00 96.00 108 TYR A C 1
ATOM 863 O O . TYR A 1 108 ? 12.430 -2.587 -25.991 1.00 96.00 108 TYR A O 1
ATOM 871 N N . THR A 1 109 ? 10.693 -1.601 -27.028 1.00 92.06 109 THR A N 1
ATOM 872 C CA . THR A 1 109 ? 10.786 -2.289 -28.317 1.00 92.06 109 THR A CA 1
ATOM 873 C C . THR A 1 109 ? 10.253 -1.333 -29.378 1.00 92.06 109 THR A C 1
ATOM 875 O O . THR A 1 109 ? 9.517 -0.404 -29.042 1.00 92.06 109 THR A O 1
ATOM 878 N N . THR A 1 110 ? 10.591 -1.545 -30.653 1.00 92.81 110 THR A N 1
ATOM 879 C CA . THR A 1 110 ? 10.054 -0.700 -31.732 1.00 92.81 110 THR A CA 1
ATOM 880 C C . THR A 1 110 ? 8.516 -0.625 -31.707 1.00 92.81 110 THR A C 1
ATOM 882 O O . THR A 1 110 ? 8.010 0.486 -31.823 1.00 92.81 110 THR A O 1
ATOM 885 N N . PRO A 1 111 ? 7.765 -1.727 -31.475 1.00 91.62 111 PRO A N 1
ATOM 886 C CA . PRO A 1 111 ? 6.302 -1.659 -31.376 1.00 91.62 111 PRO A CA 1
ATOM 887 C C . PRO A 1 111 ? 5.755 -1.085 -30.059 1.00 91.62 111 PRO A C 1
ATOM 889 O O . PRO A 1 111 ? 4.642 -0.577 -30.052 1.00 91.62 111 PRO A O 1
ATOM 892 N N . ALA A 1 112 ? 6.482 -1.192 -28.940 1.00 91.56 112 ALA A N 1
ATOM 893 C CA . ALA A 1 112 ? 5.971 -0.784 -27.622 1.00 91.56 112 ALA A CA 1
ATOM 894 C C . ALA A 1 112 ? 6.254 0.684 -27.257 1.00 91.56 112 ALA A C 1
ATOM 896 O O . ALA A 1 112 ? 5.760 1.164 -26.235 1.00 91.56 112 ALA A O 1
ATOM 897 N N . GLY A 1 113 ? 7.108 1.368 -28.025 1.00 95.69 113 GLY A N 1
ATOM 898 C CA . GLY A 1 113 ? 7.616 2.686 -27.656 1.00 95.69 113 GLY A CA 1
ATOM 899 C C . GLY A 1 113 ? 8.450 2.643 -26.370 1.00 95.69 113 GLY A C 1
ATOM 900 O O . GLY A 1 113 ? 8.972 1.595 -25.973 1.00 95.69 113 GLY A O 1
ATOM 901 N N . GLN A 1 114 ? 8.635 3.798 -25.725 1.00 97.69 114 GLN A N 1
ATOM 902 C CA . GLN A 1 114 ? 9.396 3.888 -24.478 1.00 97.69 114 GLN A CA 1
ATOM 903 C C . GLN A 1 114 ? 8.464 3.766 -23.272 1.00 97.69 114 GLN A C 1
ATOM 905 O O . GLN A 1 114 ? 7.588 4.605 -23.061 1.00 97.69 114 GLN A O 1
ATOM 910 N N . CYS A 1 115 ? 8.707 2.753 -22.446 1.00 98.31 115 CYS A N 1
ATOM 911 C CA . CYS A 1 115 ? 7.897 2.433 -21.278 1.00 98.31 115 CYS A CA 1
ATOM 912 C C . CYS A 1 115 ? 8.707 2.556 -19.985 1.00 98.31 115 CYS A C 1
ATOM 914 O O . CYS A 1 115 ? 9.923 2.327 -19.952 1.00 98.31 115 CYS A O 1
ATOM 916 N N . VAL A 1 116 ? 8.020 2.858 -18.890 1.00 98.62 116 VAL A N 1
ATOM 917 C CA . VAL A 1 116 ? 8.571 2.784 -17.539 1.00 98.62 116 VAL A CA 1
ATOM 918 C C . VAL A 1 116 ? 7.474 2.450 -16.532 1.00 98.62 116 VAL A C 1
ATOM 920 O O . VAL A 1 116 ? 6.380 3.008 -16.558 1.00 98.62 116 VAL A O 1
ATOM 923 N N . VAL A 1 117 ? 7.804 1.551 -15.612 1.00 98.81 117 VAL A N 1
ATOM 924 C CA . VAL A 1 117 ? 7.117 1.399 -14.332 1.00 98.81 117 VAL A CA 1
ATOM 925 C C . VAL A 1 117 ? 8.010 2.034 -13.274 1.00 98.81 117 VAL A C 1
ATOM 927 O O . VAL A 1 117 ? 9.132 1.576 -13.035 1.00 98.81 117 VAL A O 1
ATOM 930 N N . SER A 1 118 ? 7.537 3.116 -12.673 1.00 98.75 118 SER A N 1
ATOM 931 C CA . SER A 1 118 ? 8.250 3.894 -11.664 1.00 98.75 118 SER A CA 1
ATOM 932 C C . SER A 1 118 ? 7.619 3.677 -10.296 1.00 98.75 118 SER A C 1
ATOM 934 O O . SER A 1 118 ? 6.401 3.563 -10.195 1.00 98.75 118 SER A O 1
ATOM 936 N N . SER A 1 119 ? 8.431 3.673 -9.243 1.00 98.75 119 SER A N 1
ATOM 937 C CA . SER A 1 119 ? 7.946 3.767 -7.864 1.00 98.75 119 SER A CA 1
ATOM 938 C C . SER A 1 119 ? 8.592 4.945 -7.158 1.00 98.75 119 SER A C 1
ATOM 940 O O . SER A 1 119 ? 9.735 5.293 -7.464 1.00 98.75 119 SER A O 1
ATOM 942 N N . ALA A 1 120 ? 7.876 5.539 -6.210 1.00 98.50 120 ALA A N 1
ATOM 943 C CA . ALA A 1 120 ? 8.412 6.564 -5.327 1.00 98.50 120 ALA A CA 1
ATOM 944 C C . ALA A 1 120 ? 7.815 6.462 -3.924 1.00 98.50 120 ALA A C 1
ATOM 946 O O . ALA A 1 120 ? 6.704 5.962 -3.761 1.00 98.50 120 ALA A O 1
ATOM 947 N N . SER A 1 121 ? 8.560 6.941 -2.931 1.00 97.38 121 SER A N 1
ATOM 948 C CA . SER A 1 121 ? 8.141 6.979 -1.530 1.00 97.38 121 SER A CA 1
ATOM 949 C C . SER A 1 121 ? 8.340 8.380 -0.967 1.00 97.38 121 SER A C 1
ATOM 951 O O . SER A 1 121 ? 9.439 8.933 -1.059 1.00 97.38 121 SER A O 1
ATOM 953 N N . LYS A 1 122 ? 7.279 8.962 -0.408 1.00 95.38 122 LYS A N 1
ATOM 954 C CA . LYS A 1 122 ? 7.289 10.302 0.190 1.00 95.38 122 LYS A CA 1
ATOM 955 C C . LYS A 1 122 ? 6.241 10.373 1.297 1.00 95.38 122 LYS A C 1
ATOM 957 O O . LYS A 1 122 ? 5.126 9.896 1.113 1.00 95.38 122 LYS A O 1
ATOM 962 N N . ASP A 1 123 ? 6.611 10.936 2.446 1.00 90.25 123 ASP A N 1
ATOM 963 C CA . ASP A 1 123 ? 5.717 11.172 3.593 1.00 90.25 123 ASP A CA 1
ATOM 964 C C . ASP A 1 123 ? 4.926 9.927 4.052 1.00 90.25 123 ASP A C 1
ATOM 966 O O . ASP A 1 123 ? 3.757 9.998 4.422 1.00 90.25 123 ASP A O 1
ATOM 970 N N . GLY A 1 124 ? 5.564 8.750 4.011 1.00 87.50 124 GLY A N 1
ATOM 971 C CA . GLY A 1 124 ? 4.941 7.478 4.401 1.00 87.50 124 GLY A CA 1
ATOM 972 C C . GLY A 1 124 ? 3.956 6.901 3.377 1.00 87.50 124 GLY A C 1
ATOM 973 O O . GLY A 1 124 ? 3.322 5.886 3.662 1.00 87.50 124 GLY A O 1
ATOM 974 N N . MET A 1 125 ? 3.839 7.508 2.192 1.00 92.50 125 MET A N 1
ATOM 975 C CA . MET A 1 125 ? 3.044 7.013 1.073 1.00 92.50 125 MET A CA 1
ATOM 976 C C . MET A 1 125 ? 3.955 6.469 -0.034 1.00 92.50 125 MET A C 1
ATOM 978 O O . MET A 1 125 ? 4.867 7.150 -0.505 1.00 92.50 125 MET A O 1
ATOM 982 N N . ASP A 1 126 ? 3.684 5.238 -0.467 1.00 95.56 126 ASP A N 1
ATOM 983 C CA . ASP A 1 126 ? 4.337 4.601 -1.612 1.00 95.56 126 ASP A CA 1
ATOM 984 C C . ASP A 1 126 ? 3.419 4.695 -2.838 1.00 95.56 126 ASP A C 1
ATOM 986 O O . ASP A 1 126 ? 2.270 4.253 -2.794 1.00 95.56 126 ASP A O 1
ATOM 990 N N . LEU A 1 127 ? 3.935 5.218 -3.952 1.00 97.62 127 LEU A N 1
ATOM 991 C CA . LEU A 1 127 ? 3.211 5.323 -5.219 1.00 97.62 127 LEU A CA 1
ATOM 992 C C . LEU A 1 127 ? 3.915 4.563 -6.341 1.00 97.62 127 LEU A C 1
ATOM 994 O O . LEU A 1 127 ? 5.142 4.454 -6.377 1.00 97.62 127 LEU A O 1
ATOM 998 N N . ILE A 1 128 ? 3.113 4.071 -7.286 1.00 98.62 128 ILE A N 1
ATOM 999 C CA . ILE A 1 128 ? 3.562 3.456 -8.537 1.00 98.62 128 ILE A CA 1
ATOM 1000 C C . ILE A 1 128 ? 2.933 4.226 -9.698 1.00 98.62 128 ILE A C 1
ATOM 1002 O O . ILE A 1 128 ? 1.727 4.458 -9.707 1.00 98.62 128 ILE A O 1
ATOM 1006 N N . ALA A 1 129 ? 3.747 4.583 -10.688 1.00 98.62 129 ALA A N 1
ATOM 1007 C CA . ALA A 1 129 ? 3.306 5.177 -11.944 1.00 98.62 129 ALA A CA 1
ATOM 1008 C C . ALA A 1 129 ? 3.714 4.274 -13.111 1.00 98.62 129 ALA A C 1
ATOM 1010 O O . ALA A 1 129 ? 4.832 3.758 -13.144 1.00 98.62 129 ALA A O 1
ATOM 1011 N N . VAL A 1 130 ? 2.811 4.094 -14.073 1.00 98.75 130 VAL A N 1
ATOM 1012 C CA . VAL A 1 130 ? 3.069 3.313 -15.286 1.00 98.75 130 VAL A CA 1
ATOM 1013 C C . VAL A 1 130 ? 2.862 4.210 -16.493 1.00 98.75 130 VAL A C 1
ATOM 1015 O O . VAL A 1 130 ? 1.771 4.734 -16.700 1.00 98.75 130 VAL A O 1
ATOM 1018 N N . VAL A 1 131 ? 3.917 4.371 -17.286 1.00 98.62 131 VAL A N 1
ATOM 1019 C CA . VAL A 1 131 ? 3.903 5.115 -18.546 1.00 98.62 131 VAL A CA 1
ATOM 1020 C C . VAL A 1 131 ? 4.306 4.156 -19.658 1.00 98.62 131 VAL A C 1
ATOM 1022 O O . VAL A 1 131 ? 5.328 3.474 -19.558 1.00 98.62 131 VAL A O 1
ATOM 1025 N N . MET A 1 132 ? 3.496 4.085 -20.709 1.00 97.94 132 MET A N 1
ATOM 1026 C CA . MET A 1 132 ? 3.710 3.222 -21.873 1.00 97.94 132 MET A CA 1
ATOM 1027 C C . MET A 1 132 ? 3.629 4.052 -23.153 1.00 97.94 132 MET A C 1
ATOM 1029 O O . MET A 1 132 ? 3.015 5.116 -23.132 1.00 97.94 132 MET A O 1
ATOM 1033 N N . ASP A 1 133 ? 4.258 3.571 -24.228 1.00 97.25 133 ASP A N 1
ATOM 1034 C CA . ASP A 1 133 ? 4.266 4.217 -25.549 1.00 97.25 133 ASP A CA 1
ATOM 1035 C C . ASP A 1 133 ? 4.584 5.725 -25.508 1.00 97.25 133 ASP A C 1
ATOM 1037 O O . ASP A 1 133 ? 3.897 6.573 -26.075 1.00 97.25 133 ASP A O 1
ATOM 1041 N N . SER A 1 134 ? 5.628 6.085 -24.758 1.00 97.50 134 SER A N 1
ATOM 1042 C CA . SER A 1 134 ? 6.091 7.468 -24.658 1.00 97.50 134 SER A CA 1
ATOM 1043 C C . SER A 1 134 ? 7.346 7.698 -25.504 1.00 97.50 134 SER A C 1
ATOM 1045 O O . SER A 1 134 ? 7.943 6.784 -26.081 1.00 97.50 134 SER A O 1
ATOM 1047 N N . SER A 1 135 ? 7.790 8.952 -25.553 1.00 97.25 135 SER A N 1
ATOM 1048 C CA . SER A 1 135 ? 9.116 9.300 -26.061 1.00 97.25 135 SER A CA 1
ATOM 1049 C C . SER A 1 135 ? 10.199 9.004 -25.016 1.00 97.25 135 SER A C 1
ATOM 1051 O O . SER A 1 135 ? 9.926 8.869 -23.820 1.00 97.25 135 SER A O 1
ATOM 1053 N N . SER A 1 136 ? 11.466 8.959 -25.445 1.00 95.56 136 SER A N 1
ATOM 1054 C CA . SER A 1 136 ? 12.589 8.654 -24.542 1.00 95.56 136 SER A CA 1
ATOM 1055 C C . SER A 1 136 ? 12.700 9.624 -23.367 1.00 95.56 136 SER A C 1
ATOM 1057 O O . SER A 1 136 ? 13.091 9.203 -22.282 1.00 95.56 136 SER A O 1
ATOM 1059 N N . GLN A 1 137 ? 12.386 10.905 -23.580 1.00 96.19 137 GLN A N 1
ATOM 1060 C CA . GLN A 1 137 ? 12.393 11.911 -22.518 1.00 96.19 137 GLN A CA 1
ATOM 1061 C C . GLN A 1 137 ? 11.023 12.035 -21.837 1.00 96.19 137 GLN A C 1
ATOM 1063 O O . GLN A 1 137 ? 10.957 12.274 -20.631 1.00 96.19 137 GLN A O 1
ATOM 1068 N N . GLY A 1 138 ? 9.938 11.854 -22.598 1.00 97.81 138 GLY A N 1
ATOM 1069 C CA . GLY A 1 138 ? 8.563 11.957 -22.111 1.00 97.81 138 GLY A CA 1
ATOM 1070 C C . GLY A 1 138 ? 8.282 11.001 -20.961 1.00 97.81 138 GLY A C 1
ATOM 1071 O O . GLY A 1 138 ? 7.774 11.442 -19.935 1.00 97.81 138 GLY A O 1
ATOM 1072 N N . ARG A 1 139 ? 8.743 9.744 -21.056 1.00 98.06 139 ARG A N 1
ATOM 1073 C CA . ARG A 1 139 ? 8.510 8.734 -20.009 1.00 98.06 139 ARG A CA 1
ATOM 1074 C C . ARG A 1 139 ? 8.956 9.194 -18.616 1.00 98.06 139 ARG A C 1
ATOM 1076 O O . ARG A 1 139 ? 8.305 8.885 -17.627 1.00 98.06 139 ARG A O 1
ATOM 1083 N N . TRP A 1 140 ? 10.047 9.960 -18.531 1.00 98.44 140 TRP A N 1
ATOM 1084 C CA . TRP A 1 140 ? 10.573 10.462 -17.262 1.00 98.44 140 TRP A CA 1
ATOM 1085 C C . TRP A 1 140 ? 9.782 11.657 -16.747 1.00 98.44 140 TRP A C 1
ATOM 1087 O O . TRP A 1 140 ? 9.480 11.736 -15.557 1.00 98.44 140 TRP A O 1
ATOM 1097 N N . ALA A 1 141 ? 9.446 12.589 -17.641 1.00 98.38 141 ALA A N 1
ATOM 1098 C CA . ALA A 1 141 ? 8.652 13.759 -17.296 1.00 98.38 141 ALA A CA 1
ATOM 1099 C C . ALA A 1 141 ? 7.244 13.354 -16.834 1.00 98.38 141 ALA A C 1
ATOM 1101 O O . ALA A 1 141 ? 6.781 13.835 -15.802 1.00 98.38 141 ALA A O 1
ATOM 1102 N N . ASP A 1 142 ? 6.599 12.434 -17.549 1.00 98.50 142 ASP A N 1
ATOM 1103 C CA . ASP A 1 142 ? 5.245 11.973 -17.247 1.00 98.50 142 ASP A CA 1
ATOM 1104 C C . ASP A 1 142 ? 5.199 11.128 -15.974 1.00 98.50 142 ASP A C 1
ATOM 1106 O O . ASP A 1 142 ? 4.328 11.360 -15.137 1.00 98.50 142 ASP A O 1
ATOM 1110 N N . SER A 1 143 ? 6.180 10.242 -15.745 1.00 98.62 143 SER A N 1
ATOM 1111 C CA . SER A 1 143 ? 6.292 9.530 -14.464 1.00 98.62 143 SER A CA 1
ATOM 1112 C C . SER A 1 143 ? 6.401 10.495 -13.286 1.00 98.62 143 SER A C 1
ATOM 1114 O O . SER A 1 143 ? 5.669 10.342 -12.311 1.00 98.62 143 SER A O 1
ATOM 1116 N N . LYS A 1 144 ? 7.264 11.520 -13.374 1.00 98.62 144 LYS A N 1
ATOM 1117 C CA . LYS A 1 144 ? 7.385 12.535 -12.313 1.00 98.62 144 LYS A CA 1
ATOM 1118 C C . LYS A 1 144 ? 6.068 13.277 -12.093 1.00 98.62 144 LYS A C 1
ATOM 1120 O O . LYS A 1 144 ? 5.653 13.425 -10.951 1.00 98.62 144 LYS A O 1
ATOM 1125 N N . ARG A 1 145 ? 5.379 13.692 -13.164 1.00 98.56 145 ARG A N 1
ATOM 1126 C CA . ARG A 1 145 ? 4.077 14.376 -13.061 1.00 98.56 145 ARG A CA 1
ATOM 1127 C C . ARG A 1 145 ? 3.011 13.509 -12.396 1.00 98.56 145 ARG A C 1
ATOM 1129 O O . ARG A 1 145 ? 2.282 14.019 -11.555 1.00 98.56 145 ARG A O 1
ATOM 1136 N N . LEU A 1 146 ? 2.917 12.226 -12.750 1.00 98.44 146 LEU A N 1
ATOM 1137 C CA . LEU A 1 146 ? 1.943 11.304 -12.155 1.00 98.44 146 LEU A CA 1
ATOM 1138 C C . LEU A 1 146 ? 2.222 11.053 -10.669 1.00 98.44 146 LEU A C 1
ATOM 1140 O O . LEU A 1 146 ? 1.294 11.060 -9.862 1.00 98.44 146 LEU A O 1
ATOM 1144 N N . LEU A 1 147 ? 3.492 10.864 -10.304 1.00 98.56 147 LEU A N 1
ATOM 1145 C CA . LEU A 1 147 ? 3.897 10.679 -8.910 1.00 98.56 147 LEU A CA 1
ATOM 1146 C C . LEU A 1 147 ? 3.619 11.943 -8.087 1.00 98.56 147 LEU A C 1
ATOM 1148 O O . LEU A 1 147 ? 2.996 11.860 -7.032 1.00 98.56 147 LEU A O 1
ATOM 1152 N N . GLU A 1 148 ? 3.994 13.117 -8.600 1.00 98.19 148 GLU A N 1
ATOM 1153 C CA . GLU A 1 148 ? 3.700 14.403 -7.961 1.00 98.19 148 GLU A CA 1
ATOM 1154 C C . GLU A 1 148 ? 2.197 14.662 -7.838 1.00 98.19 148 GLU A C 1
ATOM 1156 O O . GLU A 1 148 ? 1.747 15.088 -6.780 1.00 98.19 148 GLU A O 1
ATOM 1161 N N . TYR A 1 149 ? 1.399 14.346 -8.863 1.00 97.31 149 TYR A N 1
ATOM 1162 C CA . TYR A 1 149 ? -0.062 14.423 -8.781 1.00 97.31 149 TYR A CA 1
ATOM 1163 C C . TYR A 1 149 ? -0.602 13.588 -7.612 1.00 97.31 149 TYR A C 1
ATOM 1165 O O . TYR A 1 149 ? -1.425 14.073 -6.834 1.00 97.31 149 TYR A O 1
ATOM 1173 N N . GLY A 1 150 ? -0.102 12.359 -7.451 1.00 96.50 150 GLY A N 1
ATOM 1174 C CA . GLY A 1 150 ? -0.460 11.497 -6.330 1.00 96.50 150 GLY A CA 1
ATOM 1175 C C . GLY A 1 150 ? -0.065 12.099 -4.978 1.00 96.50 150 GLY A C 1
ATOM 1176 O O . GLY A 1 150 ? -0.914 12.246 -4.107 1.00 96.50 150 GLY A O 1
ATOM 1177 N N . PHE A 1 151 ? 1.190 12.523 -4.807 1.00 96.38 151 PHE A N 1
ATOM 1178 C CA . PHE A 1 151 ? 1.666 13.107 -3.542 1.00 96.38 151 PHE A CA 1
ATOM 1179 C C . PHE A 1 151 ? 1.006 14.451 -3.188 1.00 96.38 151 PHE A C 1
ATOM 1181 O O . PHE A 1 151 ? 0.845 14.798 -2.014 1.00 96.38 151 PHE A O 1
ATOM 1188 N N . GLN A 1 152 ? 0.619 15.238 -4.191 1.00 95.56 152 GLN A N 1
ATOM 1189 C CA . GLN A 1 152 ? -0.031 16.528 -3.979 1.00 95.56 152 GLN A CA 1
ATOM 1190 C C . GLN A 1 152 ? -1.517 16.367 -3.664 1.00 95.56 152 GLN A C 1
ATOM 1192 O O . GLN A 1 152 ? -2.007 17.055 -2.767 1.00 95.56 152 GLN A O 1
ATOM 1197 N N . GLY A 1 153 ? -2.213 15.461 -4.357 1.00 94.94 153 GLY A N 1
ATOM 1198 C CA . GLY A 1 153 ? -3.660 15.283 -4.237 1.00 94.94 153 GLY A CA 1
ATOM 1199 C C . GLY A 1 153 ? -4.109 14.305 -3.152 1.00 94.94 153 GLY A C 1
ATOM 1200 O O . GLY A 1 153 ? -5.242 14.420 -2.686 1.00 94.94 153 GLY A O 1
ATOM 1201 N N . PHE A 1 154 ? -3.248 13.371 -2.745 1.00 95.12 154 PHE A N 1
ATOM 1202 C CA . PHE A 1 154 ? -3.603 12.280 -1.839 1.00 95.12 154 PHE A CA 1
ATOM 1203 C C . PHE A 1 154 ? -2.731 12.265 -0.589 1.00 95.12 154 PHE A C 1
ATOM 1205 O O . PHE A 1 154 ? -1.624 12.805 -0.569 1.00 95.12 154 PHE A O 1
ATOM 1212 N N . GLU A 1 155 ? -3.245 11.632 0.456 1.00 92.44 155 GLU A N 1
ATOM 1213 C CA . GLU A 1 155 ? -2.519 11.384 1.693 1.00 92.44 155 GLU A CA 1
ATOM 1214 C C . GLU A 1 155 ? -2.881 10.028 2.298 1.00 92.44 155 GLU A C 1
ATOM 1216 O O . GLU A 1 155 ? -3.923 9.441 1.998 1.00 92.44 155 GLU A O 1
ATOM 1221 N N . SER A 1 156 ? -1.998 9.544 3.170 1.00 91.25 156 SER A N 1
ATOM 1222 C CA . SER A 1 156 ? -2.257 8.378 4.006 1.00 91.25 156 SER A CA 1
ATOM 1223 C C . SER A 1 156 ? -3.110 8.800 5.200 1.00 91.25 156 SER A C 1
ATOM 1225 O O . SER A 1 156 ? -2.608 9.354 6.180 1.00 91.25 156 SER A O 1
ATOM 1227 N N . TYR A 1 157 ? -4.417 8.562 5.109 1.00 91.94 157 TYR A N 1
ATOM 1228 C CA . TYR A 1 157 ? -5.350 8.809 6.196 1.00 91.94 157 TYR A CA 1
ATOM 1229 C C . TYR A 1 157 ? -5.194 7.732 7.263 1.00 91.94 157 TYR A C 1
ATOM 1231 O O . TYR A 1 157 ? -5.453 6.552 7.025 1.00 91.94 157 TYR A O 1
ATOM 1239 N N . LYS A 1 158 ? -4.809 8.146 8.469 1.00 92.69 158 LYS A N 1
ATOM 1240 C CA . LYS A 1 158 ? -4.717 7.269 9.634 1.00 92.69 158 LYS A CA 1
ATOM 1241 C C . LYS A 1 158 ? -5.993 7.378 10.467 1.00 92.69 158 LYS A C 1
ATOM 1243 O O . LYS A 1 158 ? -6.171 8.320 11.236 1.00 92.69 158 LYS A O 1
ATOM 1248 N N . GLY A 1 159 ? -6.891 6.413 10.288 1.00 93.38 159 GLY A N 1
ATOM 1249 C CA . GLY A 1 159 ? -8.203 6.399 10.927 1.00 93.38 159 GLY A CA 1
ATOM 1250 C C . GLY A 1 159 ? -8.182 5.919 12.375 1.00 93.38 159 GLY A C 1
ATOM 1251 O O . GLY A 1 159 ? -8.824 6.553 13.214 1.00 93.38 159 GLY A O 1
ATOM 1252 N N . ALA A 1 160 ? -7.453 4.835 12.655 1.00 95.25 160 ALA A N 1
ATOM 1253 C CA . ALA A 1 160 ? -7.301 4.263 13.994 1.00 95.25 160 ALA A CA 1
ATOM 1254 C C . ALA A 1 160 ? -6.020 3.423 14.109 1.00 95.25 160 ALA A C 1
ATOM 1256 O O . ALA A 1 160 ? -5.638 2.742 13.151 1.00 95.25 160 ALA A O 1
ATOM 1257 N N . ASP A 1 161 ? -5.414 3.410 15.295 1.00 97.06 161 ASP A N 1
ATOM 1258 C CA . ASP A 1 161 ? -4.422 2.406 15.684 1.00 97.06 161 ASP A CA 1
ATOM 1259 C C . ASP A 1 161 ? -5.074 1.282 16.491 1.00 97.06 161 ASP A C 1
ATOM 1261 O O . ASP A 1 161 ? -5.944 1.501 17.331 1.00 97.06 161 ASP A O 1
ATOM 1265 N N . LYS A 1 162 ? -4.619 0.050 16.285 1.00 97.12 162 LYS A N 1
ATOM 1266 C CA . LYS A 1 162 ? -5.013 -1.084 17.113 1.00 97.12 162 LYS A CA 1
ATOM 1267 C C . LYS A 1 162 ? -4.648 -0.796 18.570 1.00 97.12 162 LYS A C 1
ATOM 1269 O O . LYS A 1 162 ? -3.545 -0.344 18.865 1.00 97.12 162 LYS A O 1
ATOM 1274 N N . ASP A 1 163 ? -5.572 -1.119 19.466 1.00 97.19 163 ASP A N 1
ATOM 1275 C CA . ASP A 1 163 ? -5.468 -0.918 20.911 1.00 97.19 163 ASP A CA 1
ATOM 1276 C C . ASP A 1 163 ? -5.458 0.571 21.351 1.00 97.19 163 ASP A C 1
ATOM 1278 O O . ASP A 1 163 ? -5.330 0.859 22.546 1.00 97.19 163 ASP A O 1
ATOM 1282 N N . GLU A 1 164 ? -5.673 1.519 20.426 1.00 97.44 164 GLU A N 1
ATOM 1283 C CA . GLU A 1 164 ? -5.929 2.935 20.726 1.00 97.44 164 GLU A CA 1
ATOM 1284 C C . GLU A 1 164 ? -7.200 3.083 21.564 1.00 97.44 164 GLU A C 1
ATOM 1286 O O . GLU A 1 164 ? -8.220 2.461 21.268 1.00 97.44 164 GLU A O 1
ATOM 1291 N N . VAL A 1 165 ? -7.158 3.911 22.612 1.00 97.31 165 VAL A N 1
ATOM 1292 C CA . VAL A 1 165 ? -8.331 4.197 23.448 1.00 97.31 165 VAL A CA 1
ATOM 1293 C C . VAL A 1 165 ? -9.273 5.133 22.696 1.00 97.31 165 VAL A C 1
ATOM 1295 O O . VAL A 1 165 ? -8.972 6.308 22.526 1.00 97.31 165 VAL A O 1
ATOM 1298 N N . ILE A 1 166 ? -10.436 4.612 22.307 1.00 96.06 166 ILE A N 1
ATOM 1299 C CA . ILE A 1 166 ? -11.455 5.348 21.549 1.00 96.06 166 ILE A CA 1
ATOM 1300 C C . ILE A 1 166 ? -12.446 6.045 22.484 1.00 96.06 166 ILE A C 1
ATOM 1302 O O . ILE A 1 166 ? -12.905 7.152 22.214 1.00 96.06 166 ILE A O 1
ATOM 1306 N N . SER A 1 167 ? -12.799 5.407 23.602 1.00 94.44 167 SER A N 1
ATOM 1307 C CA . SER A 1 167 ? -13.731 5.982 24.574 1.00 94.44 167 SER A CA 1
ATOM 1308 C C . SER A 1 167 ? -13.538 5.378 25.961 1.00 94.44 167 SER A C 1
ATOM 1310 O O . SER A 1 167 ? -13.121 4.228 26.106 1.00 94.44 167 SER A O 1
ATOM 1312 N N . THR A 1 168 ? -13.860 6.159 26.990 1.00 95.12 168 THR A N 1
ATOM 1313 C CA . THR A 1 168 ? -13.927 5.708 28.382 1.00 95.12 168 THR A CA 1
ATOM 1314 C C . THR A 1 168 ? -15.311 6.030 28.918 1.00 95.12 168 THR A C 1
ATOM 1316 O O . THR A 1 168 ? -15.683 7.196 29.011 1.00 95.12 168 THR A O 1
ATOM 1319 N N . LEU A 1 169 ? -16.072 4.994 29.259 1.00 92.69 169 LEU A N 1
ATOM 1320 C CA . LEU A 1 169 ? -17.453 5.111 29.715 1.00 92.69 169 LEU A CA 1
ATOM 1321 C C . LEU A 1 169 ? -17.523 4.837 31.212 1.00 92.69 169 LEU A C 1
ATOM 1323 O O . LEU A 1 169 ? -17.100 3.773 31.663 1.00 92.69 169 LEU A O 1
ATOM 1327 N N . LYS A 1 170 ? -18.111 5.743 31.989 1.00 93.56 170 LYS A N 1
ATOM 1328 C CA . LYS A 1 170 ? -18.369 5.515 33.410 1.00 93.56 170 LYS A CA 1
ATOM 1329 C C . LYS A 1 170 ? -19.490 4.493 33.587 1.00 93.56 170 LYS A C 1
ATOM 1331 O O . LYS A 1 170 ? -20.564 4.622 33.002 1.00 93.56 170 LYS A O 1
ATOM 1336 N N . VAL A 1 171 ? -19.265 3.498 34.436 1.00 93.00 171 VAL A N 1
ATOM 1337 C CA . VAL A 1 171 ? -20.194 2.394 34.688 1.00 93.00 171 VAL A CA 1
ATOM 1338 C C . VAL A 1 171 ? -20.899 2.591 36.027 1.00 93.00 171 VAL A C 1
ATOM 1340 O O . VAL A 1 171 ? -20.298 2.483 37.093 1.00 93.00 171 VAL A O 1
ATOM 1343 N N . ASP A 1 172 ? -22.205 2.846 35.985 1.00 90.06 172 ASP A N 1
ATOM 1344 C CA . ASP A 1 172 ? -23.014 3.141 37.178 1.00 90.06 172 ASP A CA 1
ATOM 1345 C C . ASP A 1 172 ? -23.172 1.928 38.108 1.00 90.06 172 ASP A C 1
ATOM 1347 O O . ASP A 1 172 ? -23.115 2.054 39.325 1.00 90.06 172 ASP A O 1
ATOM 1351 N N . ASN A 1 173 ? -23.344 0.735 37.534 1.00 90.25 173 ASN A N 1
ATOM 1352 C CA . ASN A 1 173 ? -23.614 -0.509 38.256 1.00 90.25 173 ASN A CA 1
ATOM 1353 C C . ASN A 1 173 ? -22.412 -1.468 38.258 1.00 90.25 173 ASN A C 1
ATOM 1355 O O . ASN A 1 173 ? -22.584 -2.681 38.092 1.00 90.25 173 ASN A O 1
ATOM 1359 N N . HIS A 1 174 ? -21.199 -0.934 38.406 1.00 90.19 174 HIS A N 1
ATOM 1360 C CA . HIS A 1 174 ? -19.988 -1.744 38.532 1.00 90.19 174 HIS A CA 1
ATOM 1361 C C . HIS A 1 174 ? -19.899 -2.392 39.924 1.00 90.19 174 HIS A C 1
ATOM 1363 O O . HIS A 1 174 ? -20.392 -1.870 40.924 1.00 90.19 174 HIS A O 1
ATOM 1369 N N . SER A 1 175 ? -19.262 -3.557 40.007 1.00 89.94 175 SER A N 1
ATOM 1370 C CA . SER A 1 175 ? -18.887 -4.156 41.287 1.00 89.94 175 SER A CA 1
ATOM 1371 C C . SER A 1 175 ? -17.767 -3.338 41.927 1.00 89.94 175 SER A C 1
ATOM 1373 O O . SER A 1 175 ? -16.824 -2.959 41.240 1.00 89.94 175 SER A O 1
ATOM 1375 N N . SER A 1 176 ? -17.782 -3.181 43.253 1.00 87.00 176 SER A N 1
ATOM 1376 C CA . SER A 1 176 ? -16.685 -2.553 44.012 1.00 87.00 176 SER A CA 1
ATOM 1377 C C . SER A 1 176 ? -15.322 -3.240 43.836 1.00 87.00 176 SER A C 1
ATOM 1379 O O . SER A 1 176 ? -14.294 -2.666 44.174 1.00 87.00 176 SER A O 1
ATOM 1381 N N . SER A 1 177 ? -15.311 -4.474 43.320 1.00 88.88 177 SER A N 1
ATOM 1382 C CA . SER A 1 177 ? -14.104 -5.245 42.995 1.00 88.88 177 SER A CA 1
ATOM 1383 C C . SER A 1 177 ? -13.615 -5.069 41.550 1.00 88.88 177 SER A C 1
ATOM 1385 O O . SER A 1 177 ? -12.719 -5.792 41.116 1.00 88.88 177 SER A O 1
ATOM 1387 N N . SER A 1 178 ? -14.226 -4.168 40.781 1.00 89.88 178 SER A N 1
ATOM 1388 C CA . SER A 1 178 ? -13.892 -3.897 39.381 1.00 89.88 178 SER A CA 1
ATOM 1389 C C . SER A 1 178 ? -13.749 -2.396 39.122 1.00 89.88 178 SER A C 1
ATOM 1391 O O . SER A 1 178 ? -14.249 -1.607 39.923 1.00 89.88 178 SER A O 1
ATOM 1393 N N . PRO A 1 179 ? -13.101 -1.996 38.014 1.00 92.75 179 PRO A N 1
ATOM 1394 C CA . PRO A 1 179 ? -13.013 -0.595 37.623 1.00 92.75 179 PRO A CA 1
ATOM 1395 C C . PRO A 1 179 ? -14.392 0.061 37.512 1.00 92.75 179 PRO A C 1
ATOM 1397 O O . PRO A 1 179 ? -15.363 -0.566 37.088 1.00 92.75 179 PRO A O 1
ATOM 1400 N N . GLU A 1 180 ? -14.470 1.348 37.846 1.00 94.25 180 GLU A N 1
ATOM 1401 C CA . GLU A 1 180 ? -15.696 2.140 37.688 1.00 94.25 180 GLU A CA 1
ATOM 1402 C C . GLU A 1 180 ? -15.948 2.588 36.242 1.00 94.25 180 GLU A C 1
ATOM 1404 O O . GLU A 1 180 ? -16.955 3.234 35.960 1.00 94.25 180 GLU A O 1
ATOM 1409 N N . SER A 1 181 ? -15.026 2.282 35.326 1.00 94.94 181 SER A N 1
ATOM 1410 C CA . SER A 1 181 ? -15.083 2.691 33.926 1.00 94.94 181 SER A CA 1
ATOM 1411 C C . SER A 1 181 ? -14.803 1.520 32.991 1.00 94.94 181 SER A C 1
ATOM 1413 O O . SER A 1 181 ? -13.988 0.652 33.287 1.00 94.94 181 SER A O 1
ATOM 1415 N N . LEU A 1 182 ? -15.470 1.522 31.841 1.00 94.94 182 LEU A N 1
ATOM 1416 C CA . LEU A 1 182 ? -15.236 0.616 30.728 1.00 94.94 182 LEU A CA 1
ATOM 1417 C C . LEU A 1 182 ? -14.456 1.362 29.644 1.00 94.94 182 LEU A C 1
ATOM 1419 O O . LEU A 1 182 ? -14.954 2.326 29.063 1.00 94.94 182 LEU A O 1
ATOM 1423 N N . VAL A 1 183 ? -13.237 0.904 29.371 1.00 96.94 183 VAL A N 1
ATOM 1424 C CA . VAL A 1 183 ? -12.367 1.488 28.343 1.00 96.94 183 VAL A CA 1
ATOM 1425 C C . VAL A 1 183 ? -12.526 0.706 27.043 1.00 96.94 183 VAL A C 1
ATOM 1427 O O . VAL A 1 183 ? -12.227 -0.490 26.995 1.00 96.94 183 VAL A O 1
ATOM 1430 N N . ALA A 1 184 ? -12.984 1.385 25.995 1.00 96.62 184 ALA A N 1
ATOM 1431 C CA . ALA A 1 184 ? -13.116 0.847 24.650 1.00 96.62 184 ALA A CA 1
ATOM 1432 C C . ALA A 1 184 ? -11.867 1.167 23.826 1.00 96.62 184 ALA A C 1
ATOM 1434 O O . ALA A 1 184 ? -11.491 2.334 23.697 1.00 96.62 184 ALA A O 1
ATOM 1435 N N . VAL A 1 185 ? -11.249 0.134 23.257 1.00 98.19 185 VAL A N 1
ATOM 1436 C CA . VAL A 1 185 ? -10.093 0.258 22.369 1.00 98.19 185 VAL A CA 1
ATOM 1437 C C . VAL A 1 185 ? -10.402 -0.235 20.962 1.00 98.19 185 VAL A C 1
ATOM 1439 O O . VAL A 1 185 ? -11.237 -1.125 20.781 1.00 98.19 185 VAL A O 1
ATOM 1442 N N . SER A 1 186 ? -9.721 0.322 19.967 1.00 97.88 186 SER A N 1
ATOM 1443 C CA . SER A 1 186 ? -9.839 -0.127 18.581 1.00 97.88 186 SER A CA 1
ATOM 1444 C C . SER A 1 186 ? -9.315 -1.558 18.408 1.00 97.88 186 SER A C 1
ATOM 1446 O O . SER A 1 186 ? -8.258 -1.929 18.922 1.00 97.88 186 SER A O 1
ATOM 1448 N N . GLY A 1 187 ? -10.056 -2.395 17.681 1.00 97.31 187 GLY A N 1
ATOM 1449 C CA . GLY A 1 187 ? -9.716 -3.803 17.484 1.00 97.31 187 GLY A CA 1
ATOM 1450 C C . GLY A 1 187 ? -8.656 -4.075 16.413 1.00 97.31 187 GLY A C 1
ATOM 1451 O O . GLY A 1 187 ? -8.096 -5.178 16.405 1.00 97.31 187 GLY A O 1
ATOM 1452 N N . GLU A 1 188 ? -8.396 -3.117 15.520 1.00 97.00 188 GLU A N 1
ATOM 1453 C CA . GLU A 1 188 ? -7.469 -3.226 14.387 1.00 97.00 188 GLU A CA 1
ATOM 1454 C C . GLU A 1 188 ? -6.952 -1.844 13.946 1.00 97.00 188 GLU A C 1
ATOM 1456 O O . GLU A 1 188 ? -7.520 -0.816 14.304 1.00 97.00 188 GLU A O 1
ATOM 1461 N N . ASN A 1 189 ? -5.876 -1.826 13.155 1.00 96.62 189 ASN A N 1
ATOM 1462 C CA . ASN A 1 189 ? -5.421 -0.603 12.493 1.00 96.62 189 ASN A CA 1
ATOM 1463 C C . ASN A 1 189 ? -6.352 -0.279 11.319 1.00 96.62 189 ASN A C 1
ATOM 1465 O O . ASN A 1 189 ? -6.777 -1.186 10.598 1.00 96.62 189 ASN A O 1
ATOM 1469 N N . PHE A 1 190 ? -6.577 1.005 11.059 1.00 95.00 190 PHE A N 1
ATOM 1470 C CA . PHE A 1 190 ? -7.196 1.469 9.824 1.00 95.00 190 PHE A CA 1
ATOM 1471 C C . PHE A 1 190 ? -6.392 2.615 9.220 1.00 95.00 190 PHE A C 1
ATOM 1473 O O . PHE A 1 190 ? -6.277 3.696 9.799 1.00 95.00 190 PHE A O 1
ATOM 1480 N N . THR A 1 191 ? -5.865 2.354 8.028 1.00 93.31 191 THR A N 1
ATOM 1481 C CA . THR A 1 191 ? -5.214 3.335 7.166 1.00 93.31 191 THR A CA 1
ATOM 1482 C C . THR A 1 191 ? -5.824 3.224 5.778 1.00 93.31 191 THR A C 1
ATOM 1484 O O . THR A 1 191 ? -6.120 2.111 5.337 1.00 93.31 191 THR A O 1
ATOM 1487 N N . ASP A 1 192 ? -5.987 4.351 5.095 1.00 91.75 192 ASP A N 1
ATOM 1488 C CA . ASP A 1 192 ? -6.439 4.396 3.705 1.00 91.75 192 ASP A CA 1
ATOM 1489 C C . ASP A 1 192 ? -5.709 5.497 2.923 1.00 91.75 192 ASP A C 1
ATOM 1491 O O . ASP A 1 192 ? -5.135 6.403 3.527 1.00 91.75 192 ASP A O 1
ATOM 1495 N N . ILE A 1 193 ? -5.715 5.426 1.591 1.00 91.44 193 ILE A N 1
ATOM 1496 C CA . ILE A 1 193 ? -5.199 6.496 0.727 1.00 91.44 193 ILE A CA 1
ATOM 1497 C C . ILE A 1 193 ? -6.380 7.260 0.147 1.00 91.44 193 ILE A C 1
ATOM 1499 O O . ILE A 1 193 ? -7.137 6.724 -0.660 1.00 91.44 193 ILE A O 1
ATOM 1503 N N . LEU A 1 194 ? -6.515 8.524 0.532 1.00 92.69 194 LEU A N 1
ATOM 1504 C CA . LEU A 1 194 ? -7.665 9.353 0.176 1.00 92.69 194 LEU A CA 1
ATOM 1505 C C . LEU A 1 194 ? -7.211 10.667 -0.431 1.00 92.69 194 LEU A C 1
ATOM 1507 O O . LEU A 1 194 ? -6.080 11.107 -0.205 1.00 92.69 194 LEU A O 1
ATOM 1511 N N . ARG A 1 195 ? -8.098 11.316 -1.192 1.00 93.94 195 ARG A N 1
ATOM 1512 C CA . ARG A 1 195 ? -7.852 12.711 -1.554 1.00 93.94 195 ARG A CA 1
ATOM 1513 C C . ARG A 1 195 ? -7.831 13.535 -0.272 1.00 93.94 195 ARG A C 1
ATOM 1515 O O . ARG A 1 195 ? -8.658 13.319 0.613 1.00 93.94 195 ARG A O 1
ATOM 1522 N N . LYS A 1 196 ? -6.935 14.515 -0.188 1.00 91.31 196 LYS A N 1
ATOM 1523 C CA . LYS A 1 196 ? -6.810 15.372 1.009 1.00 91.31 196 LYS A CA 1
ATOM 1524 C C . LYS A 1 196 ? -8.145 16.026 1.394 1.00 91.31 196 LYS A C 1
ATOM 1526 O O . LYS A 1 196 ? -8.542 16.030 2.550 1.00 91.31 196 LYS A O 1
ATOM 1531 N N . GLU A 1 197 ? -8.905 16.475 0.398 1.00 93.19 197 GLU A N 1
ATOM 1532 C CA . GLU A 1 197 ? -10.243 17.054 0.590 1.00 93.19 197 GLU A CA 1
ATOM 1533 C C . GLU A 1 197 ? -11.319 16.052 1.054 1.00 93.19 197 GLU A C 1
ATOM 1535 O O . GLU A 1 197 ? -12.348 16.455 1.595 1.00 93.19 197 GLU A O 1
ATOM 1540 N N . GLU A 1 198 ? -11.131 14.753 0.804 1.00 94.62 198 GLU A N 1
ATOM 1541 C CA . GLU A 1 198 ? -12.033 13.690 1.263 1.00 94.62 198 GLU A CA 1
ATOM 1542 C C . GLU A 1 198 ? -11.713 13.304 2.706 1.00 94.62 198 GLU A C 1
ATOM 1544 O O . GLU A 1 198 ? -12.630 13.113 3.504 1.00 94.62 198 GLU A O 1
ATOM 1549 N N . ALA A 1 199 ? -10.428 13.251 3.064 1.00 91.06 199 ALA A N 1
ATOM 1550 C CA . ALA A 1 199 ? -9.979 12.939 4.416 1.00 91.06 199 ALA A CA 1
ATOM 1551 C C . ALA A 1 199 ? -10.579 13.896 5.464 1.00 91.06 199 ALA A C 1
ATOM 1553 O O . ALA A 1 199 ? -11.050 13.451 6.513 1.00 91.06 199 ALA A O 1
ATOM 1554 N N . GLU A 1 200 ? -10.668 15.191 5.143 1.00 90.31 200 GLU A N 1
ATOM 1555 C CA . GLU A 1 200 ? -11.297 16.215 5.994 1.00 90.31 200 GLU A CA 1
ATOM 1556 C C . GLU A 1 200 ? -12.809 16.006 6.206 1.00 90.31 200 GLU A C 1
ATOM 1558 O O . GLU A 1 200 ? -13.380 16.496 7.183 1.00 90.31 200 GLU A O 1
ATOM 1563 N N . LYS A 1 201 ? -13.480 15.275 5.307 1.00 95.50 201 LYS A N 1
ATOM 1564 C CA . LYS A 1 201 ? -14.935 15.040 5.343 1.00 95.50 201 LYS A CA 1
ATOM 1565 C C . LYS A 1 201 ? -15.321 13.754 6.067 1.00 95.50 201 LYS A C 1
ATOM 1567 O O . LYS A 1 201 ? -16.518 13.502 6.247 1.00 95.50 201 LYS A O 1
ATOM 1572 N N . ILE A 1 202 ? -14.350 12.940 6.480 1.00 96.25 202 ILE A N 1
ATOM 1573 C CA . ILE A 1 202 ? -14.625 11.674 7.157 1.00 96.25 202 ILE A CA 1
ATOM 1574 C C . ILE A 1 202 ? -15.308 11.938 8.493 1.00 96.25 202 ILE A C 1
ATOM 1576 O O . ILE A 1 202 ? -14.800 12.645 9.363 1.00 96.25 202 ILE A O 1
ATOM 1580 N N . LYS A 1 203 ? -16.458 11.298 8.686 1.00 96.25 203 LYS A N 1
ATOM 1581 C CA . LYS A 1 203 ? -17.190 11.311 9.951 1.00 96.25 203 LYS A CA 1
ATOM 1582 C C . LYS A 1 203 ? -16.970 9.996 10.677 1.00 96.25 203 LYS A C 1
ATOM 1584 O O . LYS A 1 203 ? -17.182 8.926 10.102 1.00 96.25 203 LYS A O 1
ATOM 1589 N N . LYS A 1 204 ? -16.605 10.096 11.954 1.00 95.38 204 LYS A N 1
ATOM 1590 C CA . LYS A 1 204 ? -16.511 8.965 12.881 1.00 95.38 204 LYS A CA 1
ATOM 1591 C C . LYS A 1 204 ? -17.759 8.913 13.753 1.00 95.38 204 LYS A C 1
ATOM 1593 O O . LYS A 1 204 ? -18.229 9.943 14.239 1.00 95.38 204 LYS A O 1
ATOM 1598 N N . SER A 1 205 ? -18.298 7.720 13.958 1.00 94.56 205 SER A N 1
ATOM 1599 C CA . SER A 1 205 ? -19.412 7.491 14.880 1.00 94.56 205 SER A CA 1
ATOM 1600 C C . SER A 1 205 ? -19.232 6.174 15.620 1.00 94.56 205 SER A C 1
ATOM 1602 O O . SER A 1 205 ? -18.614 5.249 15.098 1.00 94.56 205 SER A O 1
ATOM 1604 N N . ILE A 1 206 ? -19.767 6.091 16.837 1.00 93.94 206 ILE A N 1
ATOM 1605 C CA . ILE A 1 206 ? -19.706 4.879 17.652 1.00 93.94 206 ILE A CA 1
ATOM 1606 C C . ILE A 1 206 ? -21.107 4.299 17.798 1.00 93.94 206 ILE A C 1
ATOM 1608 O O . ILE A 1 206 ? -22.054 5.005 18.148 1.00 93.94 206 ILE A O 1
ATOM 1612 N N . VAL A 1 207 ? -21.218 2.993 17.573 1.00 92.94 207 VAL A N 1
ATOM 1613 C CA . VAL A 1 207 ? -22.423 2.207 17.836 1.00 92.94 207 VAL A CA 1
ATOM 1614 C C . VAL A 1 207 ? -22.101 1.182 18.916 1.00 92.94 207 VAL A C 1
ATOM 1616 O O . VAL A 1 207 ? -21.373 0.218 18.682 1.00 92.94 207 VAL A O 1
ATOM 1619 N N . TRP A 1 208 ? -22.637 1.390 20.117 1.00 92.69 208 TRP A N 1
ATOM 1620 C CA . TRP A 1 208 ? -22.442 0.477 21.243 1.00 92.69 208 TRP A CA 1
ATOM 1621 C C . TRP A 1 208 ? -23.242 -0.813 21.077 1.00 92.69 208 TRP A C 1
ATOM 1623 O O . TRP A 1 208 ? -24.376 -0.808 20.590 1.00 92.69 208 TRP A O 1
ATOM 1633 N N . ASN A 1 209 ? -22.658 -1.923 21.525 1.00 90.69 209 ASN A N 1
ATOM 1634 C CA . ASN A 1 209 ? -23.334 -3.205 21.563 1.00 90.69 209 ASN A CA 1
ATOM 1635 C C . ASN A 1 209 ? -24.373 -3.201 22.694 1.00 90.69 209 ASN A C 1
ATOM 1637 O O . ASN A 1 209 ? -24.034 -3.221 23.882 1.00 90.69 209 ASN A O 1
ATOM 1641 N N . LYS A 1 210 ? -25.648 -3.201 22.297 1.00 87.00 210 LYS A N 1
ATOM 1642 C CA . LYS A 1 210 ? -26.795 -3.160 23.207 1.00 87.00 210 LYS A CA 1
ATOM 1643 C C . LYS A 1 210 ? -26.948 -4.418 24.060 1.00 87.00 210 LYS A C 1
ATOM 1645 O O . LYS A 1 210 ? -27.708 -4.363 25.015 1.00 87.00 210 LYS A O 1
ATOM 1650 N N . ASP A 1 211 ? -26.224 -5.499 23.771 1.00 84.25 211 ASP A N 1
ATOM 1651 C CA . ASP A 1 211 ? -26.202 -6.703 24.614 1.00 84.25 211 ASP A CA 1
ATOM 1652 C C . ASP A 1 211 ? -25.342 -6.518 25.873 1.00 84.25 211 ASP A C 1
ATOM 1654 O O . ASP A 1 211 ? -25.550 -7.187 26.887 1.00 84.25 211 ASP A O 1
ATOM 1658 N N . PHE A 1 212 ? -24.380 -5.592 25.829 1.00 80.00 212 PHE A N 1
ATOM 1659 C CA . PHE A 1 212 ? -23.489 -5.291 26.949 1.00 80.00 212 PHE A CA 1
ATOM 1660 C C . PHE A 1 212 ? -23.867 -3.992 27.654 1.00 80.00 212 PHE A C 1
ATOM 1662 O O . PHE A 1 212 ? -23.798 -3.919 28.884 1.00 80.00 212 PHE A O 1
ATOM 1669 N N . ILE A 1 213 ? -24.252 -2.971 26.887 1.00 81.44 213 ILE A N 1
ATOM 1670 C CA . ILE A 1 213 ? -24.292 -1.585 27.343 1.00 81.44 213 ILE A CA 1
ATOM 1671 C C . ILE A 1 213 ? -25.682 -0.986 27.126 1.00 81.44 213 ILE A C 1
ATOM 1673 O O . ILE A 1 213 ? -26.233 -1.027 26.028 1.00 81.44 213 ILE A O 1
ATOM 1677 N N . PHE A 1 214 ? -26.205 -0.341 28.168 1.00 80.62 214 PHE A N 1
ATOM 1678 C CA . PHE A 1 214 ? -27.365 0.541 28.098 1.00 80.62 214 PHE A CA 1
ATOM 1679 C C . PHE A 1 214 ? -26.930 1.977 28.429 1.00 80.62 214 PHE A C 1
ATOM 1681 O O . PHE A 1 214 ? -26.417 2.229 29.522 1.00 80.62 214 PHE A O 1
ATOM 1688 N N . SER A 1 215 ? -27.106 2.905 27.484 1.00 71.12 215 SER A N 1
ATOM 1689 C CA . SER A 1 215 ? -26.856 4.339 27.700 1.00 71.12 215 SER A CA 1
ATOM 1690 C C . SER A 1 215 ? -28.007 4.943 28.503 1.00 71.12 215 SER A C 1
ATOM 1692 O O . SER A 1 215 ? -29.169 4.628 28.252 1.00 71.12 215 SER A O 1
ATOM 1694 N N . LEU A 1 216 ? -27.684 5.762 29.505 1.00 61.91 216 LEU A N 1
ATOM 1695 C CA . LEU A 1 216 ? -28.682 6.469 30.305 1.00 61.91 216 LEU A CA 1
ATOM 1696 C C . LEU A 1 216 ? -29.054 7.777 29.595 1.00 61.91 216 LEU A C 1
ATOM 1698 O O . LEU A 1 216 ? -28.173 8.569 29.261 1.00 61.91 216 LEU A O 1
ATOM 1702 N N . ASP A 1 217 ? -30.350 7.997 29.367 1.00 53.66 217 ASP A N 1
ATOM 1703 C CA . ASP A 1 217 ? -30.856 9.196 28.694 1.00 53.66 217 ASP A CA 1
ATOM 1704 C C . ASP A 1 217 ? -30.294 10.478 29.338 1.00 53.66 217 ASP A C 1
ATOM 1706 O O . ASP A 1 217 ? -30.438 10.702 30.540 1.00 53.66 217 ASP A O 1
ATOM 1710 N N . GLY A 1 218 ? -29.653 11.324 28.524 1.00 55.59 218 GLY A N 1
ATOM 1711 C CA . GLY A 1 218 ? -29.137 12.638 28.928 1.00 55.59 218 GLY A CA 1
ATOM 1712 C C . GLY A 1 218 ? -27.637 12.719 29.249 1.00 55.59 218 GLY A C 1
ATOM 1713 O O . GLY A 1 218 ? -27.112 13.830 29.272 1.00 55.59 218 GLY A O 1
ATOM 1714 N N . GLU A 1 219 ? -26.919 11.598 29.412 1.00 62.12 219 GLU A N 1
ATOM 1715 C CA . GLU A 1 219 ? -25.469 11.587 29.687 1.00 62.12 219 GLU A CA 1
ATOM 1716 C C . GLU A 1 219 ? -24.699 10.739 28.659 1.00 62.12 219 GLU A C 1
ATOM 1718 O O . GLU A 1 219 ? -24.890 9.530 28.557 1.00 62.12 219 GLU A O 1
ATOM 1723 N N . ARG A 1 220 ? -23.798 11.368 27.886 1.00 65.94 220 ARG A N 1
ATOM 1724 C CA . ARG A 1 220 ? -23.067 10.691 26.792 1.00 65.94 220 ARG A CA 1
ATOM 1725 C C . ARG A 1 220 ? -22.058 9.643 27.272 1.00 65.94 220 ARG A C 1
ATOM 1727 O O . ARG A 1 220 ? -21.861 8.650 26.579 1.00 65.94 220 ARG A O 1
ATOM 1734 N N . ASP A 1 221 ? -21.486 9.832 28.460 1.00 76.75 221 ASP A N 1
ATOM 1735 C CA . ASP A 1 221 ? -20.341 9.044 28.941 1.00 76.75 221 ASP A CA 1
ATOM 1736 C C . ASP A 1 221 ? -20.682 8.146 30.139 1.00 76.75 221 ASP A C 1
ATOM 1738 O O . ASP A 1 221 ? -19.785 7.621 30.799 1.00 76.75 221 ASP A O 1
ATOM 1742 N N . LYS A 1 222 ? -21.974 7.959 30.445 1.00 85.25 222 LYS A N 1
ATOM 1743 C CA . LYS A 1 222 ? -22.430 7.124 31.561 1.00 85.25 222 LYS A CA 1
ATOM 1744 C C . LYS A 1 222 ? -23.325 5.988 31.083 1.00 85.25 222 LYS A C 1
ATOM 1746 O O . LYS A 1 222 ? -24.301 6.189 30.362 1.00 85.25 222 LYS A O 1
ATOM 1751 N N . ILE A 1 223 ? -23.002 4.777 31.526 1.00 89.62 223 ILE A N 1
ATOM 1752 C CA . ILE A 1 223 ? -23.668 3.552 31.094 1.00 89.62 223 ILE A CA 1
ATOM 1753 C C . ILE A 1 223 ? -24.039 2.633 32.255 1.00 89.62 223 ILE A C 1
ATOM 1755 O O . ILE A 1 223 ? -23.485 2.707 33.356 1.00 89.62 223 ILE A O 1
ATOM 1759 N N . LYS A 1 224 ? -24.949 1.699 31.973 1.00 89.19 224 LYS A N 1
ATOM 1760 C CA . LYS A 1 224 ? -25.179 0.501 32.782 1.00 89.19 224 LYS A CA 1
ATOM 1761 C C . LYS A 1 224 ? -24.799 -0.748 32.006 1.00 89.19 224 LYS A C 1
ATOM 1763 O O . LYS A 1 224 ? -25.104 -0.873 30.822 1.00 89.19 224 LYS A O 1
ATOM 1768 N N . LEU A 1 225 ? -24.191 -1.694 32.711 1.00 89.81 225 LEU A N 1
ATOM 1769 C CA . LEU A 1 225 ? -23.907 -3.023 32.196 1.00 89.81 225 LEU A CA 1
ATOM 1770 C C . LEU A 1 225 ? -25.149 -3.913 32.275 1.00 89.81 225 LEU A C 1
ATOM 1772 O O . LEU A 1 225 ? -25.782 -4.051 33.334 1.00 89.81 225 LEU A O 1
ATOM 1776 N N . LEU A 1 226 ? -25.472 -4.569 31.165 1.00 87.12 226 LEU A N 1
ATOM 1777 C CA . LEU A 1 226 ? -26.462 -5.644 31.126 1.00 87.12 226 LEU A CA 1
ATOM 1778 C C . LEU A 1 226 ? -25.855 -6.965 31.609 1.00 87.12 226 LEU A C 1
ATOM 1780 O O . LEU A 1 226 ? -26.491 -7.679 32.388 1.00 87.12 226 LEU A O 1
ATOM 1784 N N . SER A 1 227 ? -24.592 -7.207 31.271 1.00 86.94 227 SER A N 1
ATOM 1785 C CA . SER A 1 227 ? -23.781 -8.352 31.684 1.00 86.94 227 SER A CA 1
ATOM 1786 C C . SER A 1 227 ? -22.364 -7.899 32.062 1.00 86.94 227 SER A C 1
ATOM 1788 O O . SER A 1 227 ? -21.937 -6.800 31.713 1.00 86.94 227 SER A O 1
ATOM 1790 N N . SER A 1 228 ? -21.636 -8.717 32.827 1.00 92.25 228 SER A N 1
ATOM 1791 C CA . SER A 1 228 ? -20.217 -8.450 33.098 1.00 92.25 228 SER A CA 1
ATOM 1792 C C . SER A 1 228 ? -19.408 -8.550 31.806 1.00 92.25 228 SER A C 1
ATOM 1794 O O . SER A 1 228 ? -19.558 -9.519 31.065 1.00 92.25 228 SER A O 1
ATOM 1796 N N . VAL A 1 229 ? -18.518 -7.588 31.591 1.00 94.44 229 VAL A N 1
ATOM 1797 C CA . VAL A 1 229 ? -17.639 -7.506 30.421 1.00 94.44 229 VAL A CA 1
ATOM 1798 C C . VAL A 1 229 ? -16.278 -8.101 30.772 1.00 94.44 229 VAL A C 1
ATOM 1800 O O . VAL A 1 229 ? -15.762 -7.878 31.870 1.00 94.44 229 VAL A O 1
ATOM 1803 N N . LYS A 1 230 ? -15.677 -8.848 29.850 1.00 95.88 230 LYS A N 1
ATOM 1804 C CA . LYS A 1 230 ? -14.302 -9.351 29.936 1.00 95.88 230 LYS A CA 1
ATOM 1805 C C . LYS A 1 230 ? -13.387 -8.551 29.016 1.00 95.88 230 LYS A C 1
ATOM 1807 O O . LYS A 1 230 ? -13.821 -8.000 28.010 1.00 95.88 230 LYS A O 1
ATOM 1812 N N . ALA A 1 231 ? -12.097 -8.539 29.341 1.00 96.50 231 ALA A N 1
ATOM 1813 C CA . ALA A 1 231 ? -11.087 -8.003 28.438 1.00 96.50 231 ALA A CA 1
ATOM 1814 C C . ALA A 1 231 ? -11.179 -8.704 27.069 1.00 96.50 231 ALA A C 1
ATOM 1816 O O . ALA A 1 231 ? -11.241 -9.932 27.001 1.00 96.50 231 ALA A O 1
ATOM 1817 N N . GLY A 1 232 ? -11.190 -7.919 25.994 1.00 96.31 232 GLY A N 1
ATOM 1818 C CA . GLY A 1 232 ? -11.304 -8.387 24.615 1.00 96.31 232 GLY A CA 1
ATOM 1819 C C . GLY A 1 232 ? -12.732 -8.542 24.083 1.00 96.31 232 GLY A C 1
ATOM 1820 O O . GLY A 1 232 ? -12.878 -8.698 22.869 1.00 96.31 232 GLY A O 1
ATOM 1821 N N . ASP A 1 233 ? -13.768 -8.464 24.928 1.00 96.75 233 ASP A N 1
ATOM 1822 C CA . ASP A 1 233 ? -15.162 -8.525 24.471 1.00 96.75 233 ASP A CA 1
ATOM 1823 C C . ASP A 1 233 ? -15.460 -7.379 23.496 1.00 96.75 233 ASP A C 1
ATOM 1825 O O . ASP A 1 233 ? -15.040 -6.240 23.714 1.00 96.75 233 ASP A O 1
ATOM 1829 N N . VAL A 1 234 ? -16.207 -7.671 22.425 1.00 96.75 234 VAL A N 1
ATOM 1830 C CA . VAL A 1 234 ? -16.649 -6.661 21.453 1.00 96.75 234 VAL A CA 1
ATOM 1831 C C . VAL A 1 234 ? -17.854 -5.914 22.017 1.00 96.75 234 VAL A C 1
ATOM 1833 O O . VAL A 1 234 ? -18.985 -6.406 22.013 1.00 96.75 234 VAL A O 1
ATOM 1836 N N . ILE A 1 235 ? -17.595 -4.702 22.493 1.00 95.19 235 ILE A N 1
ATOM 1837 C CA . ILE A 1 235 ? -18.560 -3.859 23.207 1.00 95.19 235 ILE A CA 1
ATOM 1838 C C . ILE A 1 235 ? -19.191 -2.783 22.322 1.00 95.19 235 ILE A C 1
ATOM 1840 O O . ILE A 1 235 ? -20.111 -2.093 22.751 1.00 95.19 235 ILE A O 1
ATOM 1844 N N . GLY A 1 236 ? -18.741 -2.649 21.078 1.00 95.25 236 GLY A N 1
ATOM 1845 C CA . GLY A 1 236 ? -19.309 -1.726 20.105 1.00 95.25 236 GLY A CA 1
ATOM 1846 C C . GLY A 1 236 ? -18.543 -1.745 18.793 1.00 95.25 236 GLY A C 1
ATOM 1847 O O . GLY A 1 236 ? -17.700 -2.613 18.560 1.00 95.25 236 GLY A O 1
ATOM 1848 N N . LYS A 1 237 ? -18.834 -0.764 17.947 1.00 96.62 237 LYS A N 1
ATOM 1849 C CA . LYS A 1 237 ? -18.126 -0.511 16.697 1.00 96.62 237 LYS A CA 1
ATOM 1850 C C . LYS A 1 237 ? -17.872 0.974 16.513 1.00 96.62 237 LYS A C 1
ATOM 1852 O O . LYS A 1 237 ? -18.739 1.786 16.826 1.00 96.62 237 LYS A O 1
ATOM 1857 N N . GLU A 1 238 ? -16.718 1.300 15.957 1.00 96.62 238 GLU A N 1
ATOM 1858 C CA . GLU A 1 238 ? -16.440 2.596 15.356 1.00 96.62 238 GLU A CA 1
ATOM 1859 C C . GLU A 1 238 ? -16.682 2.495 13.848 1.00 96.62 238 GLU A C 1
ATOM 1861 O O . GLU A 1 238 ? -16.258 1.536 13.200 1.00 96.62 238 GLU A O 1
ATOM 1866 N N . ILE A 1 239 ? -17.412 3.462 13.300 1.00 97.38 239 ILE A N 1
ATOM 1867 C CA . ILE A 1 239 ? -17.816 3.504 11.897 1.00 97.38 239 ILE A CA 1
ATOM 1868 C C . ILE A 1 239 ? -17.270 4.786 11.278 1.00 97.38 239 ILE A C 1
ATOM 1870 O O . ILE A 1 239 ? -17.594 5.890 11.729 1.00 97.38 239 ILE A O 1
ATOM 1874 N N . PHE A 1 240 ? -16.478 4.619 10.222 1.00 97.00 240 PHE A N 1
ATOM 1875 C CA . PHE A 1 240 ? -15.918 5.686 9.402 1.00 97.00 240 PHE A CA 1
ATOM 1876 C C . PHE A 1 240 ? -16.787 5.847 8.159 1.00 97.00 240 PHE A C 1
ATOM 1878 O O . PHE A 1 240 ? -16.997 4.885 7.418 1.00 97.00 240 PHE A O 1
ATOM 1885 N N . THR A 1 241 ? -17.296 7.054 7.923 1.00 96.75 241 THR A N 1
ATOM 1886 C CA . THR A 1 241 ? -18.147 7.359 6.764 1.00 96.75 241 THR A CA 1
ATOM 1887 C C . THR A 1 241 ? -17.616 8.546 5.978 1.00 96.75 241 THR A C 1
ATOM 1889 O O . THR A 1 241 ? -17.137 9.513 6.567 1.00 96.75 241 THR A O 1
ATOM 1892 N N . LEU A 1 242 ? -17.744 8.485 4.656 1.00 95.62 242 LEU A N 1
ATOM 1893 C CA . LEU A 1 242 ? -17.423 9.562 3.724 1.00 95.62 242 LEU A CA 1
ATOM 1894 C C . LEU A 1 242 ? -18.616 9.750 2.791 1.00 95.62 242 LEU A C 1
ATOM 1896 O O . LEU A 1 242 ? -19.087 8.787 2.190 1.00 95.62 242 LEU A O 1
ATOM 1900 N N . ASP A 1 243 ? -19.153 10.969 2.743 1.00 93.56 243 ASP A N 1
ATOM 1901 C CA . ASP A 1 243 ? -20.312 11.334 1.916 1.00 93.56 243 ASP A CA 1
ATOM 1902 C C . ASP A 1 243 ? -21.503 10.356 2.030 1.00 93.56 243 ASP A C 1
ATOM 1904 O O . ASP A 1 243 ? -22.213 10.063 1.072 1.00 93.56 243 ASP A O 1
ATOM 1908 N N . GLY A 1 244 ? -21.729 9.837 3.242 1.00 90.94 244 GLY A N 1
ATOM 1909 C CA . GLY A 1 244 ? -22.819 8.906 3.557 1.00 90.94 244 GLY A CA 1
ATOM 1910 C C . GLY A 1 244 ? -22.520 7.430 3.275 1.00 90.94 244 GLY A C 1
ATOM 1911 O O . GLY A 1 244 ? -23.307 6.577 3.680 1.00 90.94 24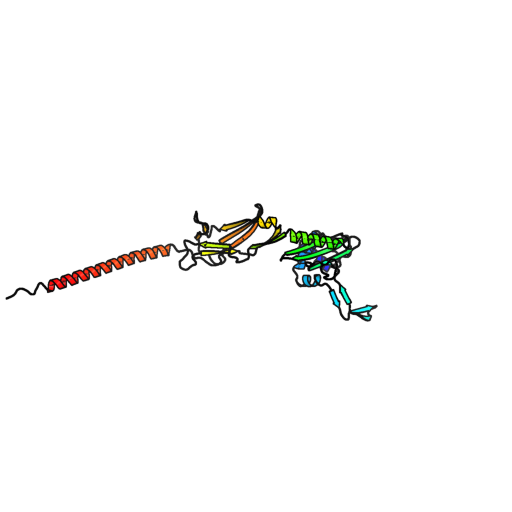4 GLY A O 1
ATOM 1912 N N . SER A 1 245 ? -21.382 7.110 2.656 1.00 94.75 245 SER A N 1
ATOM 1913 C CA . SER A 1 245 ? -20.926 5.734 2.437 1.00 94.75 245 SER A CA 1
ATOM 1914 C C . SER A 1 245 ? -20.023 5.268 3.578 1.00 94.75 245 SER A C 1
ATOM 1916 O O . SER A 1 245 ? -19.183 6.026 4.063 1.00 94.75 245 SER A O 1
ATOM 1918 N N . VAL A 1 246 ? -20.182 4.018 4.015 1.00 96.00 246 VAL A N 1
ATOM 1919 C CA . VAL A 1 246 ? -19.301 3.409 5.024 1.00 96.00 246 VAL A CA 1
ATOM 1920 C C . VAL A 1 246 ? -17.969 3.050 4.372 1.00 96.00 246 VAL A C 1
ATOM 1922 O O . VAL A 1 246 ? -17.937 2.246 3.445 1.00 96.00 246 VAL A O 1
ATOM 1925 N N . LEU A 1 247 ? -16.880 3.630 4.879 1.00 95.00 247 LEU A N 1
ATOM 1926 C CA . LEU A 1 247 ? -15.512 3.295 4.477 1.00 95.00 247 LEU A CA 1
ATOM 1927 C C . LEU A 1 247 ? -15.005 2.062 5.230 1.00 95.00 247 LEU A C 1
ATOM 1929 O O . LEU A 1 247 ? -14.465 1.131 4.638 1.00 95.00 247 LEU A O 1
ATOM 1933 N N . LYS A 1 248 ? -15.183 2.055 6.556 1.00 96.69 248 LYS A N 1
ATOM 1934 C CA . LYS A 1 248 ? -14.679 1.002 7.440 1.00 96.69 248 LYS A CA 1
ATOM 1935 C C . LYS A 1 248 ? -15.531 0.908 8.701 1.00 96.69 248 LYS A C 1
ATOM 1937 O O . LYS A 1 248 ? -15.924 1.921 9.276 1.00 96.69 248 LYS A O 1
ATOM 1942 N N . GLU A 1 249 ? -15.751 -0.322 9.151 1.00 97.69 249 GLU A N 1
ATOM 1943 C CA . GLU A 1 249 ? -16.210 -0.625 10.505 1.00 97.69 249 GLU A CA 1
ATOM 1944 C C . GLU A 1 249 ? -15.077 -1.302 11.272 1.00 97.69 249 GLU A C 1
ATOM 1946 O O . GLU A 1 249 ? -14.460 -2.241 10.763 1.00 97.69 249 GLU A O 1
ATOM 1951 N N . ILE A 1 250 ? -14.826 -0.844 12.496 1.00 98.00 250 ILE A N 1
ATOM 1952 C CA . ILE A 1 250 ? -13.855 -1.443 13.408 1.00 98.00 250 ILE A CA 1
ATOM 1953 C C . ILE A 1 250 ? -14.573 -1.859 14.682 1.00 98.00 250 ILE A C 1
ATOM 1955 O O . ILE A 1 250 ? -15.278 -1.069 15.305 1.00 98.00 250 ILE A O 1
ATOM 1959 N N . ASN A 1 251 ? -14.376 -3.108 15.100 1.00 98.06 251 ASN A N 1
ATOM 1960 C CA . ASN A 1 251 ? -14.880 -3.575 16.387 1.00 98.06 251 ASN A CA 1
ATOM 1961 C C . ASN A 1 251 ? -14.141 -2.874 17.533 1.00 98.06 251 ASN A C 1
ATOM 1963 O O . ASN A 1 251 ? -12.915 -2.947 17.613 1.00 98.06 251 ASN A O 1
ATOM 1967 N N . LEU A 1 252 ? -14.895 -2.281 18.456 1.00 97.50 252 LEU A N 1
ATOM 1968 C CA . LEU A 1 252 ? -14.376 -1.756 19.712 1.00 97.50 252 LEU A CA 1
ATOM 1969 C C . LEU A 1 252 ? -14.370 -2.857 20.764 1.00 97.50 252 LEU A C 1
ATOM 1971 O O . LEU A 1 252 ? -15.393 -3.503 21.013 1.00 97.50 252 LEU A O 1
ATOM 1975 N N . LYS A 1 253 ? -13.214 -3.061 21.388 1.00 97.81 253 LYS A N 1
ATOM 1976 C CA . LYS A 1 253 ? -12.994 -4.103 22.389 1.00 97.81 253 LYS A CA 1
ATOM 1977 C C . LYS A 1 253 ? -12.824 -3.502 23.773 1.00 97.81 253 LYS A C 1
ATOM 1979 O O . LYS A 1 253 ? -12.260 -2.423 23.922 1.00 97.81 253 LYS A O 1
ATOM 1984 N N . ALA A 1 254 ? -13.276 -4.212 24.796 1.00 97.12 254 ALA A N 1
ATOM 1985 C CA . ALA A 1 254 ? -13.003 -3.836 26.174 1.00 97.12 254 ALA A CA 1
ATOM 1986 C C . ALA A 1 254 ? -11.512 -4.038 26.487 1.00 97.12 254 ALA A C 1
ATOM 1988 O O . ALA A 1 254 ? -10.996 -5.148 26.350 1.00 97.12 254 ALA A O 1
ATOM 1989 N N . LYS A 1 255 ? -10.814 -2.987 26.926 1.00 97.38 255 LYS A N 1
ATOM 1990 C CA . LYS A 1 255 ? -9.398 -3.086 27.323 1.00 97.38 255 LYS A CA 1
ATOM 1991 C C . LYS A 1 255 ? -9.215 -4.006 28.528 1.00 97.38 255 LYS A C 1
ATOM 1993 O O . LYS A 1 255 ? -8.282 -4.800 28.585 1.00 97.38 255 LYS A O 1
ATOM 1998 N N . GLU A 1 256 ? -10.132 -3.898 29.480 1.00 96.00 256 GLU A N 1
ATOM 1999 C CA . GLU A 1 256 ? -10.167 -4.679 30.709 1.00 96.00 256 GLU A CA 1
ATOM 2000 C C . GLU A 1 256 ? -11.600 -5.106 31.041 1.00 96.00 256 GLU A C 1
ATOM 2002 O O . GLU A 1 256 ? -12.566 -4.609 30.460 1.00 96.00 256 GLU A O 1
ATOM 2007 N N . GLY A 1 257 ? -11.740 -6.069 31.952 1.00 95.31 257 GLY A N 1
ATOM 2008 C CA . GLY A 1 257 ? -13.051 -6.565 32.357 1.00 95.31 257 GLY A CA 1
ATOM 2009 C C . GLY A 1 257 ? -13.704 -5.693 33.429 1.00 95.31 257 GLY A C 1
ATOM 2010 O O . GLY A 1 257 ? -13.071 -5.364 34.431 1.00 95.31 257 GLY A O 1
ATOM 2011 N N . VAL A 1 258 ? -14.997 -5.409 33.269 1.00 95.00 258 VAL A N 1
ATOM 2012 C CA . VAL A 1 258 ? -15.814 -4.708 34.267 1.00 95.00 258 VAL A CA 1
ATOM 2013 C C . VAL A 1 258 ? -16.937 -5.627 34.724 1.00 95.00 258 VAL A C 1
ATOM 2015 O O . VAL A 1 258 ? -17.761 -6.086 33.928 1.00 95.00 258 VAL A O 1
ATOM 2018 N N . LYS A 1 259 ? -16.973 -5.923 36.026 1.00 92.88 259 LYS A N 1
ATOM 2019 C CA . LYS A 1 259 ? -17.994 -6.799 36.601 1.00 92.88 259 LYS A CA 1
ATOM 2020 C C . LYS A 1 259 ? -19.236 -5.987 36.918 1.00 92.88 259 LYS A C 1
ATOM 2022 O O . LYS A 1 259 ? -19.159 -4.952 37.574 1.00 92.88 259 LYS A O 1
ATOM 2027 N N . LYS A 1 260 ? -20.394 -6.501 36.522 1.00 90.44 260 LYS A N 1
ATOM 2028 C CA . LYS A 1 260 ? -21.680 -5.963 36.955 1.00 90.44 260 LYS A CA 1
ATOM 2029 C C . LYS A 1 260 ? -21.887 -6.245 38.445 1.00 90.44 260 LYS A C 1
ATOM 2031 O O . LYS A 1 260 ? -21.545 -7.324 38.932 1.00 90.44 260 LYS A O 1
ATOM 2036 N N . GLN A 1 261 ? -22.450 -5.285 39.167 1.00 86.69 261 GLN A N 1
ATOM 2037 C CA . GLN A 1 261 ? -22.829 -5.455 40.563 1.00 86.69 261 GLN A CA 1
ATOM 2038 C C . GLN A 1 261 ? -23.951 -6.494 40.698 1.00 86.69 261 GLN A C 1
ATOM 2040 O O . GLN A 1 261 ? -24.963 -6.428 39.996 1.00 86.69 261 GLN A O 1
ATOM 2045 N N . ASP A 1 262 ? -23.777 -7.444 41.616 1.00 76.81 262 ASP A N 1
ATOM 2046 C CA . ASP A 1 262 ? -24.797 -8.443 41.927 1.00 76.81 262 ASP A CA 1
ATOM 2047 C C . ASP A 1 262 ? -25.855 -7.848 42.868 1.00 76.81 262 ASP A C 1
ATOM 2049 O O . ASP A 1 262 ? -25.552 -7.417 43.986 1.00 76.81 262 ASP A O 1
ATOM 2053 N N . ILE A 1 263 ? -27.110 -7.843 42.419 1.00 62.88 263 ILE A N 1
ATOM 2054 C CA . ILE A 1 263 ? -28.268 -7.300 43.140 1.00 62.88 263 ILE A CA 1
ATOM 2055 C C . ILE A 1 263 ? -28.473 -8.047 44.472 1.00 62.88 263 ILE A C 1
ATOM 2057 O O . ILE A 1 263 ? -28.895 -7.446 45.462 1.00 62.88 263 ILE A O 1
ATOM 2061 N N . MET A 1 264 ? -28.108 -9.334 44.540 1.00 55.66 264 MET A N 1
ATOM 2062 C CA . MET A 1 264 ? -28.271 -10.148 45.749 1.00 55.66 264 MET A CA 1
ATOM 2063 C C . MET A 1 264 ? -27.340 -9.687 46.888 1.00 55.66 264 MET A C 1
ATOM 2065 O O . MET A 1 264 ? -27.722 -9.714 48.059 1.00 55.66 264 MET A O 1
ATOM 2069 N N . SER A 1 265 ? -26.154 -9.163 46.553 1.00 54.31 265 SER A N 1
ATOM 2070 C CA . SER A 1 265 ? -25.196 -8.627 47.533 1.00 54.31 265 SER A CA 1
ATOM 2071 C C . SER A 1 265 ? 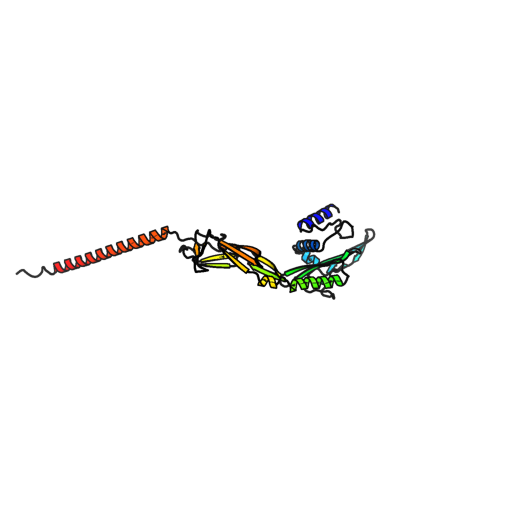-25.662 -7.320 48.193 1.00 54.31 265 SER A C 1
ATOM 2073 O O . SER A 1 265 ? -25.377 -7.081 49.368 1.00 54.31 265 SER A O 1
ATOM 2075 N N . ILE A 1 266 ? -26.433 -6.501 47.467 1.00 56.69 266 ILE A N 1
ATOM 2076 C CA . ILE A 1 266 ? -27.001 -5.245 47.978 1.00 56.69 266 ILE A CA 1
ATOM 2077 C C . ILE A 1 266 ? -28.068 -5.556 49.032 1.00 56.69 266 ILE A C 1
ATOM 2079 O O . ILE A 1 266 ? -28.021 -5.017 50.138 1.00 56.69 266 ILE A O 1
ATOM 2083 N N . GLY A 1 267 ? -28.989 -6.476 48.718 1.00 56.78 267 GLY A N 1
ATOM 2084 C CA . GLY A 1 267 ? -30.066 -6.871 49.626 1.00 56.78 267 GLY A CA 1
ATOM 2085 C C . GLY A 1 267 ? -29.546 -7.449 50.943 1.00 56.78 267 GLY A C 1
ATOM 2086 O O . GLY A 1 267 ? -30.009 -7.059 52.013 1.00 56.78 267 GLY A O 1
ATOM 2087 N N . ILE A 1 268 ? -28.532 -8.317 50.885 1.00 57.56 268 ILE A N 1
ATOM 2088 C CA . ILE A 1 268 ? -27.945 -8.927 52.085 1.00 57.56 268 ILE A CA 1
ATOM 2089 C C . ILE A 1 268 ? -27.241 -7.875 52.946 1.00 57.56 268 ILE A C 1
ATOM 2091 O O . ILE A 1 268 ? -27.475 -7.843 54.151 1.00 57.56 268 ILE A O 1
ATOM 2095 N N . ASN A 1 269 ? -26.446 -6.970 52.365 1.00 56.97 269 ASN A N 1
ATOM 2096 C CA . ASN A 1 269 ? -25.775 -5.929 53.149 1.00 56.97 269 ASN A CA 1
ATOM 2097 C C . ASN A 1 269 ? -26.766 -4.961 53.809 1.00 56.97 269 ASN A C 1
ATOM 2099 O O . ASN A 1 269 ? -26.584 -4.616 54.978 1.00 56.97 269 ASN A O 1
ATOM 2103 N N . SER A 1 270 ? -27.832 -4.554 53.116 1.00 57.31 270 SER A N 1
ATOM 2104 C CA . SER A 1 270 ? -28.876 -3.705 53.708 1.00 57.31 270 SER A CA 1
ATOM 2105 C C . SER A 1 270 ? -29.629 -4.414 54.839 1.00 57.31 270 SER A C 1
ATOM 2107 O O . SER A 1 270 ? -29.866 -3.810 55.885 1.00 57.31 270 SER A O 1
ATOM 2109 N N . ILE A 1 271 ? -29.941 -5.705 54.679 1.00 62.00 271 ILE A N 1
ATOM 2110 C CA . ILE A 1 271 ? -30.609 -6.518 55.706 1.00 62.00 271 ILE A CA 1
ATOM 2111 C C . ILE A 1 271 ? -29.694 -6.730 56.920 1.00 62.00 271 ILE A C 1
ATOM 2113 O O . ILE A 1 271 ? -30.105 -6.495 58.056 1.00 62.00 271 ILE A O 1
ATOM 2117 N N . VAL A 1 272 ? -28.436 -7.117 56.701 1.00 63.78 272 VAL A N 1
ATOM 2118 C CA . VAL A 1 272 ? -27.443 -7.309 57.769 1.00 63.78 272 VAL A CA 1
ATOM 2119 C C . VAL A 1 272 ? -27.196 -6.006 58.534 1.00 63.78 272 VAL A C 1
ATOM 2121 O O . VAL A 1 272 ? -27.183 -6.022 59.763 1.00 63.78 272 VAL A O 1
ATOM 2124 N N . SER A 1 273 ? -27.079 -4.868 57.845 1.00 63.09 273 SER A N 1
ATOM 2125 C CA . SER A 1 273 ? -26.908 -3.556 58.490 1.00 63.09 273 SER A CA 1
ATOM 2126 C C . SER A 1 273 ? -28.121 -3.171 59.341 1.00 63.09 273 SER A C 1
ATOM 2128 O O . SER A 1 273 ? -27.963 -2.664 60.453 1.00 63.09 273 SER A O 1
ATOM 2130 N N . PHE A 1 274 ? -29.335 -3.458 58.859 1.00 72.94 274 PHE A N 1
ATOM 2131 C CA . PHE A 1 274 ? -30.567 -3.217 59.608 1.00 72.94 274 PHE A CA 1
ATOM 2132 C C . PHE A 1 274 ? -30.614 -4.053 60.895 1.00 72.94 274 PHE A C 1
ATOM 2134 O O . PHE A 1 274 ? -30.814 -3.508 61.982 1.00 72.94 274 PHE A O 1
ATOM 2141 N N . PHE A 1 275 ? -30.343 -5.360 60.807 1.00 75.00 275 PHE A N 1
ATOM 2142 C CA . PHE A 1 275 ? -30.333 -6.240 61.979 1.00 75.00 275 PHE A CA 1
ATOM 2143 C C . PHE A 1 275 ? -29.195 -5.917 62.959 1.00 75.00 275 PHE A C 1
ATOM 2145 O O . PHE A 1 275 ? -29.413 -5.946 64.171 1.00 75.00 275 PHE A O 1
ATOM 2152 N N . ALA A 1 276 ? -28.013 -5.532 62.472 1.00 73.19 276 ALA A N 1
ATOM 2153 C CA . ALA A 1 276 ? -26.917 -5.067 63.321 1.00 73.19 276 ALA A CA 1
ATOM 2154 C C . ALA A 1 276 ? -27.297 -3.796 64.105 1.00 73.19 276 ALA A C 1
ATOM 2156 O O . ALA A 1 276 ? -27.032 -3.710 65.305 1.00 73.19 276 ALA A O 1
ATOM 2157 N N . GLY A 1 277 ? -27.982 -2.841 63.465 1.00 73.69 277 GLY A N 1
ATOM 2158 C CA . GLY A 1 277 ? -28.501 -1.640 64.126 1.00 73.69 277 GLY A CA 1
ATOM 2159 C C . GLY A 1 277 ? -29.512 -1.955 65.234 1.00 73.69 277 GLY A C 1
ATOM 2160 O O . GLY A 1 277 ? -29.413 -1.412 66.337 1.00 73.69 277 GLY A O 1
ATOM 2161 N N . VAL A 1 278 ? -30.436 -2.889 64.981 1.00 80.44 278 VAL A N 1
ATOM 2162 C CA . VAL A 1 278 ? -31.430 -3.345 65.971 1.00 80.44 278 VAL A CA 1
ATOM 2163 C C . VAL A 1 278 ? -30.757 -4.022 67.171 1.00 80.44 278 VAL A C 1
ATOM 2165 O O . VAL A 1 278 ? -31.094 -3.718 68.318 1.00 80.44 278 VAL A O 1
ATOM 2168 N N . ILE A 1 279 ? -29.768 -4.891 66.934 1.00 82.31 279 ILE A N 1
ATOM 2169 C CA . ILE A 1 279 ? -29.019 -5.575 68.000 1.00 82.31 279 ILE A CA 1
ATOM 2170 C C . ILE A 1 279 ? -28.241 -4.564 68.853 1.00 82.31 279 ILE A C 1
ATOM 2172 O O . ILE A 1 279 ? -28.327 -4.601 70.083 1.00 82.31 279 ILE A O 1
ATOM 2176 N N . CYS A 1 280 ? -27.532 -3.619 68.231 1.00 80.75 280 CYS A N 1
ATOM 2177 C CA . CYS A 1 280 ? -26.811 -2.563 68.946 1.00 80.75 280 CYS A CA 1
ATOM 2178 C C . CYS A 1 280 ? -27.752 -1.692 69.796 1.00 80.75 280 CYS A C 1
ATOM 2180 O O . CYS A 1 280 ? -27.438 -1.392 70.952 1.00 80.75 280 CYS A O 1
ATOM 2182 N N . GLY A 1 281 ? -28.931 -1.344 69.268 1.00 80.12 281 GLY A N 1
ATOM 2183 C CA . GLY A 1 281 ? -29.964 -0.620 70.012 1.00 80.12 281 GLY A CA 1
ATOM 2184 C C . GLY A 1 281 ? -30.463 -1.393 71.238 1.00 80.12 281 GLY A C 1
ATOM 2185 O O . GLY A 1 281 ? -30.504 -0.848 72.344 1.00 80.12 281 GLY A O 1
ATOM 2186 N N . ALA A 1 282 ? -30.764 -2.685 71.079 1.00 81.75 282 ALA A N 1
ATOM 2187 C CA . ALA A 1 282 ? -31.218 -3.548 72.171 1.00 81.75 282 ALA A CA 1
ATOM 2188 C C . ALA A 1 282 ? -30.154 -3.717 73.273 1.00 81.75 282 ALA A C 1
ATOM 2190 O O . ALA A 1 282 ? -30.469 -3.643 74.465 1.00 81.75 282 ALA A O 1
ATOM 2191 N N . VAL A 1 283 ? -28.881 -3.877 72.894 1.00 85.88 283 VAL A N 1
ATOM 2192 C CA . VAL A 1 283 ? -27.753 -3.938 73.839 1.00 85.88 283 VAL A CA 1
ATOM 2193 C C . VAL A 1 283 ? -27.594 -2.612 74.590 1.00 85.88 283 VAL A C 1
ATOM 2195 O O . VAL A 1 283 ? -27.420 -2.618 75.811 1.00 85.88 283 VAL A O 1
ATOM 2198 N N . GLY A 1 284 ? -27.725 -1.474 73.902 1.00 84.06 284 GLY A N 1
ATOM 2199 C CA . GLY A 1 284 ? -27.713 -0.147 74.523 1.00 84.06 284 GLY A CA 1
ATOM 2200 C C . GLY A 1 284 ? -28.810 0.022 75.580 1.00 84.06 284 GLY A C 1
ATOM 2201 O O . GLY A 1 284 ? -28.530 0.457 76.702 1.00 84.06 284 GLY A O 1
ATOM 2202 N N . ILE A 1 285 ? -30.036 -0.410 75.268 1.00 84.56 285 ILE A N 1
ATOM 2203 C CA . ILE A 1 285 ? -31.176 -0.395 76.199 1.00 84.56 285 ILE A CA 1
ATOM 2204 C C . ILE A 1 285 ? -30.907 -1.301 77.408 1.00 84.56 285 ILE A C 1
ATOM 2206 O O . ILE A 1 285 ? -31.104 -0.884 78.549 1.00 84.56 285 ILE A O 1
ATOM 2210 N N . LEU A 1 286 ? -30.384 -2.512 77.200 1.00 84.94 286 LEU A N 1
ATOM 2211 C CA . LEU A 1 286 ? -30.016 -3.436 78.281 1.00 84.94 286 LEU A CA 1
ATOM 2212 C C . LEU A 1 286 ? -28.949 -2.854 79.218 1.00 84.94 286 LEU A C 1
ATOM 2214 O O . LEU A 1 286 ? -29.052 -2.983 80.443 1.00 84.94 286 LEU A O 1
ATOM 2218 N N . ILE A 1 287 ? -27.934 -2.184 78.669 1.00 85.62 287 ILE A N 1
ATOM 2219 C CA . ILE A 1 287 ? -26.901 -1.495 79.454 1.00 85.62 287 ILE A CA 1
ATOM 2220 C C . ILE A 1 287 ? -27.517 -0.338 80.252 1.00 85.62 287 ILE A C 1
ATOM 2222 O O . ILE A 1 287 ? -27.203 -0.175 81.436 1.00 85.62 287 ILE A O 1
ATOM 2226 N N . MET A 1 288 ? -28.423 0.436 79.648 1.00 85.44 288 MET A N 1
ATOM 2227 C CA . MET A 1 288 ? -29.133 1.531 80.313 1.00 85.44 288 MET A CA 1
ATOM 2228 C C . MET A 1 288 ? -30.011 1.019 81.463 1.00 85.44 288 MET A C 1
ATOM 2230 O O . MET A 1 288 ? -29.901 1.514 82.587 1.00 85.44 288 MET A O 1
ATOM 2234 N N . LEU A 1 289 ? -30.803 -0.030 81.230 1.00 84.56 289 LEU A N 1
ATOM 2235 C CA . LEU A 1 289 ? -31.633 -0.681 82.246 1.00 84.56 289 LEU A CA 1
ATOM 2236 C C . LEU A 1 289 ? -30.784 -1.254 83.387 1.00 84.56 289 LEU A C 1
ATOM 2238 O O . LEU A 1 289 ? -31.114 -1.055 84.558 1.00 84.56 289 LEU A O 1
ATOM 2242 N N . ARG A 1 290 ? -29.636 -1.879 83.086 1.00 84.69 290 ARG A N 1
ATOM 2243 C CA . ARG A 1 290 ? -28.673 -2.326 84.109 1.00 84.69 290 ARG A CA 1
ATOM 2244 C C . ARG A 1 290 ? -28.110 -1.161 84.923 1.00 84.69 290 ARG A C 1
ATOM 2246 O O . ARG A 1 290 ? -27.986 -1.284 86.144 1.00 84.69 290 ARG A O 1
ATOM 2253 N N . ARG A 1 291 ? -27.789 -0.023 84.295 1.00 82.00 291 ARG A N 1
ATOM 2254 C CA . ARG A 1 291 ? -27.331 1.189 85.002 1.00 82.00 291 ARG A CA 1
ATOM 2255 C C . ARG A 1 291 ? -28.424 1.760 85.910 1.00 82.00 291 ARG A C 1
ATOM 2257 O O . ARG A 1 291 ? -28.131 2.078 87.064 1.00 82.00 291 ARG A O 1
ATOM 2264 N N . ILE A 1 292 ? -29.671 1.819 85.443 1.00 81.75 292 ILE A N 1
ATOM 2265 C CA . ILE A 1 292 ? -30.830 2.272 86.230 1.00 81.75 292 ILE A CA 1
ATOM 2266 C C . ILE A 1 292 ? -31.079 1.333 87.419 1.00 81.75 292 ILE A C 1
ATOM 2268 O O . ILE A 1 292 ? -31.201 1.798 88.554 1.00 81.75 292 ILE A O 1
ATOM 2272 N N . ALA A 1 293 ? -31.069 0.016 87.201 1.00 78.75 293 ALA A N 1
ATOM 2273 C CA . ALA A 1 293 ? -31.230 -0.979 88.260 1.00 78.75 293 ALA A CA 1
ATOM 2274 C C . ALA A 1 293 ? -30.097 -0.906 89.301 1.00 78.75 293 ALA A C 1
ATOM 2276 O O . ALA A 1 293 ? -30.349 -0.966 90.506 1.00 78.75 293 ALA A O 1
ATOM 2277 N N . LYS A 1 294 ? -28.845 -0.704 88.862 1.00 78.19 294 LYS A N 1
ATOM 2278 C CA . LYS A 1 294 ? -27.690 -0.513 89.756 1.00 78.19 294 LYS A CA 1
ATOM 2279 C C . LYS A 1 294 ? -27.798 0.791 90.559 1.00 78.19 294 LYS A C 1
ATOM 2281 O O . LYS A 1 294 ? -27.460 0.787 91.742 1.00 78.19 294 LYS A O 1
ATOM 2286 N N . LYS A 1 295 ? -28.310 1.878 89.964 1.00 75.94 295 LYS A N 1
ATOM 2287 C CA . LYS A 1 295 ? -28.583 3.149 90.661 1.00 75.94 295 LYS A CA 1
ATOM 2288 C C . LYS A 1 295 ? -29.699 2.991 91.703 1.00 75.94 295 LYS A C 1
ATOM 2290 O O . LYS A 1 295 ? -29.501 3.391 92.847 1.00 75.94 295 LYS A O 1
ATOM 2295 N N . ARG A 1 296 ? -30.810 2.320 91.366 1.00 71.81 296 ARG A N 1
ATOM 2296 C CA . ARG A 1 296 ? -31.897 2.006 92.319 1.00 71.81 296 ARG A CA 1
ATOM 2297 C C . ARG A 1 296 ? -31.420 1.134 93.487 1.00 71.81 296 ARG A C 1
ATOM 2299 O O . ARG A 1 296 ? -31.718 1.450 94.633 1.00 71.81 296 ARG A O 1
ATOM 2306 N N . ARG A 1 297 ? -30.603 0.101 93.233 1.00 68.31 297 ARG A N 1
ATOM 2307 C CA . ARG A 1 297 ? -30.004 -0.735 94.297 1.00 68.31 297 ARG A CA 1
ATOM 2308 C C . ARG A 1 297 ? -29.026 0.026 95.201 1.00 68.31 297 ARG A C 1
ATOM 2310 O O . ARG A 1 297 ? -28.861 -0.364 96.350 1.00 68.31 297 ARG A O 1
ATOM 2317 N N . ARG A 1 298 ? -28.363 1.080 94.707 1.00 63.38 298 ARG A N 1
ATOM 2318 C CA . ARG A 1 298 ? -27.512 1.956 95.538 1.00 63.38 298 ARG A CA 1
ATOM 2319 C C . ARG A 1 298 ? -28.342 2.887 96.425 1.00 63.38 298 ARG A C 1
ATOM 2321 O O . ARG A 1 298 ? -27.992 3.050 97.585 1.00 63.38 298 ARG A O 1
ATOM 2328 N N . LEU A 1 299 ? -29.452 3.421 95.915 1.00 58.84 299 LEU A N 1
ATOM 2329 C CA . LEU A 1 299 ? -30.371 4.272 96.685 1.00 58.84 299 LEU A CA 1
ATOM 2330 C C . LEU A 1 299 ? -31.122 3.485 97.776 1.00 58.84 299 LEU A C 1
ATOM 2332 O O . LEU A 1 299 ? -31.245 3.964 98.895 1.00 58.84 299 LEU A O 1
ATOM 2336 N N . SER A 1 300 ? -31.517 2.235 97.507 1.00 56.69 300 SER A N 1
ATOM 2337 C CA . SER A 1 300 ? -32.151 1.354 98.506 1.00 56.69 300 SER A CA 1
ATOM 2338 C C . SER A 1 300 ? -31.230 0.965 99.677 1.00 56.69 300 SER A C 1
ATOM 2340 O O . SER A 1 300 ? -31.735 0.670 100.754 1.00 56.69 300 SER A O 1
ATOM 2342 N N . ARG A 1 301 ? -29.897 0.995 99.513 1.00 55.25 301 ARG A N 1
ATOM 2343 C CA . ARG A 1 301 ? -28.947 0.731 100.614 1.00 55.25 301 ARG A CA 1
ATOM 2344 C C . ARG A 1 301 ? -28.669 1.943 101.504 1.00 55.25 301 ARG A C 1
ATOM 2346 O O . ARG A 1 301 ? -28.128 1.762 102.586 1.00 55.25 301 ARG A O 1
ATOM 2353 N N . TYR A 1 302 ? -29.020 3.148 101.060 1.00 52.69 302 TYR A N 1
ATOM 2354 C CA . TYR A 1 302 ? -28.870 4.371 101.855 1.00 52.69 302 TYR A CA 1
ATOM 2355 C C . TYR A 1 302 ? -30.134 4.733 102.651 1.00 52.69 302 TYR A C 1
ATOM 2357 O O . TYR A 1 302 ? -30.051 5.555 103.549 1.00 52.69 302 TYR A O 1
ATOM 2365 N N . GLY A 1 303 ? -31.279 4.094 102.380 1.00 51.78 303 GLY A N 1
ATOM 2366 C CA . GLY A 1 303 ? -32.541 4.335 103.095 1.00 51.78 303 GLY A CA 1
ATOM 2367 C C . GLY A 1 303 ? -32.793 3.452 104.325 1.00 51.78 303 GLY A C 1
ATOM 2368 O O . GLY A 1 303 ? -33.924 3.408 104.784 1.00 51.78 303 GLY A O 1
ATOM 2369 N N . TYR A 1 304 ? -31.792 2.714 104.821 1.00 48.06 304 TYR A N 1
ATOM 2370 C CA . TYR A 1 304 ? -31.950 1.755 105.935 1.00 48.06 304 TYR A CA 1
ATOM 2371 C C . TYR A 1 304 ? -30.909 1.928 107.061 1.00 48.06 304 TYR A C 1
ATOM 2373 O O . TYR A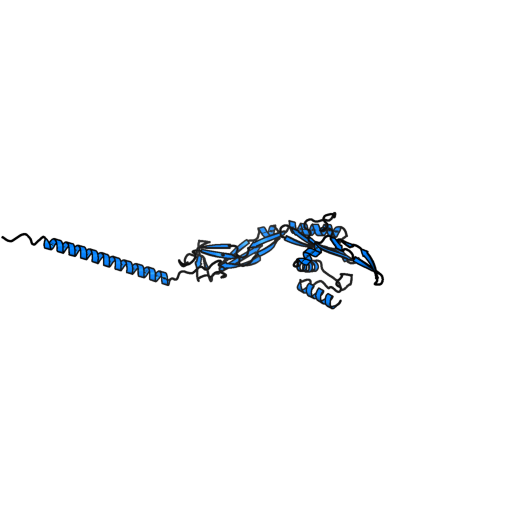 1 304 ? -30.607 0.989 107.793 1.00 48.06 304 TYR A O 1
ATOM 2381 N N . ARG A 1 305 ? -30.333 3.129 107.196 1.00 49.31 305 ARG A N 1
ATOM 2382 C CA . ARG A 1 305 ? -29.551 3.545 108.375 1.00 49.31 305 ARG A CA 1
ATOM 2383 C C . ARG A 1 305 ? -30.074 4.885 108.876 1.00 49.31 305 ARG A C 1
ATOM 2385 O O . ARG A 1 305 ? -29.380 5.877 108.764 1.00 49.31 305 ARG A O 1
ATOM 2392 N N . ASP A 1 306 ? -31.310 4.884 109.345 1.00 51.47 306 ASP A N 1
ATOM 2393 C CA . ASP A 1 306 ? -31.824 5.770 110.390 1.00 51.47 306 ASP A CA 1
ATOM 2394 C C . ASP A 1 306 ? -33.077 5.076 110.942 1.00 51.47 306 ASP A C 1
ATOM 2396 O O . ASP A 1 306 ? -33.844 4.512 110.165 1.00 51.47 306 ASP A O 1
ATOM 2400 N N . PHE A 1 307 ? -33.238 5.086 112.268 1.00 48.97 307 PHE A N 1
ATOM 2401 C CA . PHE A 1 307 ? -34.165 4.298 113.105 1.00 48.97 307 PHE A CA 1
ATOM 2402 C C . PHE A 1 307 ? -33.670 2.912 113.551 1.00 48.97 307 PHE A C 1
ATOM 2404 O O . PHE A 1 307 ? -34.013 1.881 112.978 1.00 48.97 307 PHE A O 1
ATOM 2411 N N . ASN A 1 308 ? -32.902 2.893 114.646 1.00 38.09 308 ASN A N 1
ATOM 2412 C CA . ASN A 1 308 ? -33.419 2.394 115.928 1.00 38.09 308 ASN A CA 1
ATOM 2413 C C . ASN A 1 308 ? -32.529 2.858 117.098 1.00 38.09 308 ASN A C 1
ATOM 2415 O O . ASN A 1 308 ? -31.304 2.744 117.031 1.00 38.09 308 ASN A O 1
ATOM 2419 N N . LEU A 1 309 ? -33.205 3.422 118.109 1.00 39.97 309 LEU A N 1
ATOM 2420 C CA . LEU A 1 309 ? -32.798 3.520 119.517 1.00 39.97 309 LEU A CA 1
ATOM 2421 C C . LEU A 1 309 ? -32.597 2.122 120.116 1.00 39.97 309 LEU A C 1
ATOM 2423 O O . LEU A 1 309 ? -33.318 1.198 119.672 1.00 39.9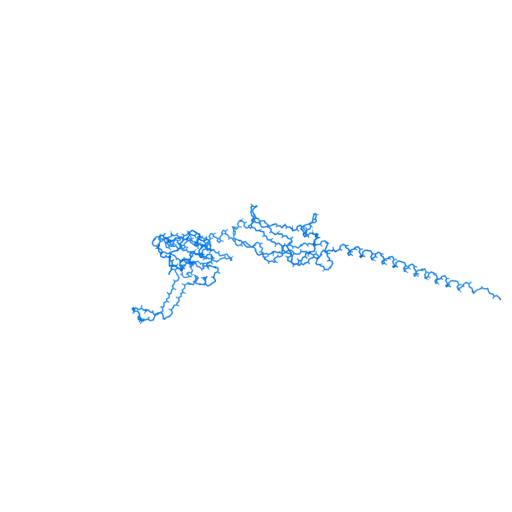7 309 LEU A O 1
#

Radius of gyration: 40.22 Å; chains: 1; bounding box: 74×41×151 Å

pLDDT: mean 89.59, std 12.51, range [38.09, 98.81]

Secondary structure (DSSP, 8-state):
-HHHHHHHHHHHHHTT--S-B-S-SS----TT-B--HHHHHHHHHHHTT-HHHHHHHT--EEEEEEEEEEETTEEEEEEEEEEE-S-GGG-TTSTT--TTEEEEEEEEETTTEEEEEEEEEETTEEEEEEEEEE-TTHHHHHHHHHHHHHHHHEEEEEEE-TT-EEEEEEETTB-TTS-SEEEEEESS-EEEEEEHHHHTTPEEEEEE-TTTEEEPTT-TTEEEESS-B-TT-EEEEEEEEETTEEEEEEEEEESS-BPBPPHHHHHHHHHHHHHHHHHHHHHHHHHHHHHHHHHHHHHHTTSSSS---

Foldseek 3Di:
DQVVQVVVQVVLVVLVQPVAHPDDDPPDDDPNGDGDLVSVQSVVVVQVVDPVQLVVFLDQKDKDFQDFDDDPRDRPGTDIDMDGAPPQCSVPVHPLHDPFWRGDDWDDDPVWATWDWTWGDDPNDIDIGTDINDHPVGRSVVRVVVVVCQVVFKDKQWDFAFQAFPAKAAEPQFDPVFDRIWTWTWHHTDIDIDGPVQSVQKDKDKAFDPQFWDDDPPDPRYTYGPAKFAFFDQGIWIFIDTPRHTPDITGITTNGITGGHDPVVVVVVVVVVVVVVVVVVVVVVVVVVVVVVVVVVVVVVVVPPDDDD

Sequence (309 aa):
MDKFVELMNKRAKEAGATGSHFVNPHGYHDENHYVTPHDLALIAREAMKNEYFRKVVSTCKYNVEGENVVDNGQVQKSVDHTWINSNELINKSGKDYYEYATGIKTGYTTPAGQCVVSSASKDGMDLIAVVMDSSSQGRWADSKRLLEYGFQGFESYKGADKDEVISTLKVDNHSSSSPESLVAVSGENFTDILRKEEAEKIKKSIVWNKDFIFSLDGERDKIKLLSSVKAGDVIGKEIFTLDGSVLKEINLKAKEGVKKQDIMSIGINSIVSFFAGVICGAVGILIMLRRIAKKRRRLSRYGYRDFNL